Protein AF-A0A014P0R8-F1 (afdb_monomer)

Foldseek 3Di:
DWKAADDPVVVVVVVVVLVVCCVVPVCSVVVVDDPDDDDDDDDDDDDDDDDDDDDDPDDDDPFWDWDWDDDPPDFDIKIWIAGPVQQPDDDPPDDRRIDIFGWDKDKDQDDPVCPVPPGIDIDTGTPDDDRSIDALVVCQPAAGQAIEDEQFAPAWDQDPNDTHTHARAPVSVCSVVVNHPDPVRYHYPDDDDCRNPPVNDDPPVVVVVVVVVVVVVVVVVVVVVVVVVVVVVVVVPDDDPDPDPDDDDDDDDD

Radius of gyration: 33.29 Å; Cα contacts (8 Å, |Δi|>4): 246; chains: 1; bounding box: 130×64×62 Å

Structure (mmCIF, N/CA/C/O backbone):
data_AF-A0A014P0R8-F1
#
_entry.id   AF-A0A014P0R8-F1
#
loop_
_atom_site.group_PDB
_atom_site.id
_atom_site.type_symbol
_atom_site.label_atom_id
_atom_site.label_alt_id
_atom_site.label_comp_id
_atom_site.label_asym_id
_atom_site.label_entity_id
_atom_site.label_seq_id
_atom_site.pdbx_PDB_ins_code
_atom_site.Cartn_x
_atom_site.Cartn_y
_atom_site.Cartn_z
_atom_site.occupancy
_atom_site.B_iso_or_equiv
_atom_site.auth_seq_id
_atom_site.auth_comp_id
_atom_site.auth_asym_id
_atom_site.auth_atom_id
_atom_site.pdbx_PDB_model_num
ATOM 1 N N . MET A 1 1 ? 10.807 4.497 -3.189 1.00 42.72 1 MET A N 1
ATOM 2 C CA . MET A 1 1 ? 10.563 3.429 -2.202 1.00 42.72 1 MET A CA 1
ATOM 3 C C . MET A 1 1 ? 10.304 2.144 -2.961 1.00 42.72 1 MET A C 1
ATOM 5 O O . MET A 1 1 ? 9.522 2.188 -3.906 1.00 42.72 1 MET A O 1
ATOM 9 N N . ALA A 1 2 ? 11.038 1.078 -2.653 1.00 33.28 2 ALA A N 1
ATOM 10 C CA . ALA A 1 2 ? 11.048 -0.158 -3.427 1.00 33.28 2 ALA A CA 1
ATOM 11 C C . ALA A 1 2 ? 10.954 -1.361 -2.480 1.00 33.28 2 ALA A C 1
ATOM 13 O O . ALA A 1 2 ? 11.835 -1.552 -1.655 1.00 33.28 2 ALA A O 1
ATOM 14 N N . TYR A 1 3 ? 9.888 -2.139 -2.627 1.00 34.97 3 TYR A N 1
ATOM 15 C CA . TYR A 1 3 ? 9.659 -3.440 -1.998 1.00 34.97 3 TYR A CA 1
ATOM 16 C C . TYR A 1 3 ? 10.302 -4.554 -2.798 1.00 34.97 3 TYR A C 1
ATOM 18 O O . TYR A 1 3 ? 9.838 -4.790 -3.912 1.00 34.97 3 TYR A O 1
ATOM 26 N N . ILE A 1 4 ? 11.276 -5.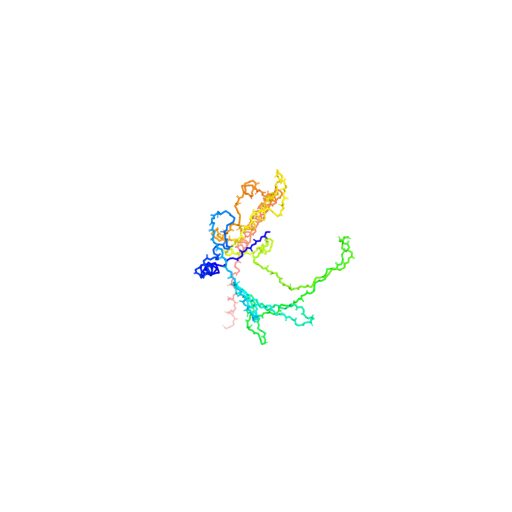257 -2.227 1.00 41.94 4 ILE A N 1
ATOM 27 C CA . ILE A 1 4 ? 11.827 -6.468 -2.841 1.00 41.94 4 ILE A CA 1
ATOM 28 C C . ILE A 1 4 ? 11.226 -7.696 -2.166 1.00 41.94 4 ILE A C 1
ATOM 30 O O . ILE A 1 4 ? 11.371 -7.867 -0.958 1.00 41.94 4 ILE A O 1
ATOM 34 N N . ASP A 1 5 ? 10.531 -8.506 -2.964 1.00 42.16 5 ASP A N 1
ATOM 35 C CA . ASP A 1 5 ? 10.106 -9.865 -2.628 1.00 42.16 5 ASP A CA 1
ATOM 36 C C . ASP A 1 5 ? 11.319 -10.798 -2.803 1.00 42.16 5 ASP A C 1
ATOM 38 O O . ASP A 1 5 ? 11.968 -10.771 -3.856 1.00 42.16 5 ASP A O 1
ATOM 42 N N . TRP A 1 6 ? 11.694 -11.530 -1.750 1.00 45.97 6 TRP A N 1
ATOM 43 C CA . TRP A 1 6 ? 12.984 -12.228 -1.639 1.00 45.97 6 TRP A CA 1
ATOM 44 C C . TRP A 1 6 ? 12.793 -13.711 -1.293 1.00 45.97 6 TRP A C 1
ATOM 46 O O . TRP A 1 6 ? 12.380 -14.061 -0.184 1.00 45.97 6 TRP A O 1
ATOM 56 N N . ASP A 1 7 ? 13.138 -14.596 -2.232 1.00 50.03 7 ASP A N 1
ATOM 57 C CA . ASP A 1 7 ? 13.040 -16.054 -2.082 1.00 50.03 7 ASP A CA 1
ATOM 58 C C . ASP A 1 7 ? 14.334 -16.653 -1.495 1.00 50.03 7 ASP A C 1
ATOM 60 O O . ASP A 1 7 ? 15.426 -16.491 -2.044 1.0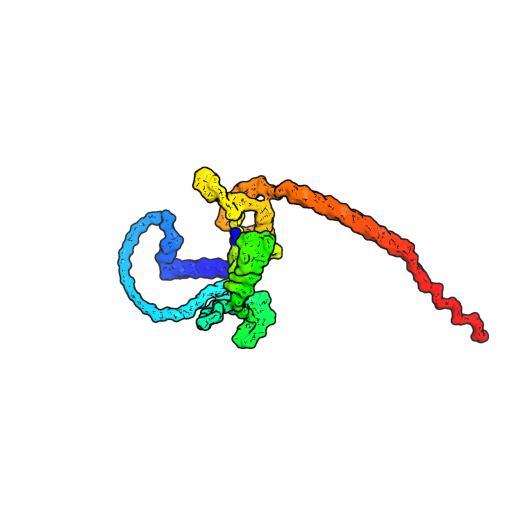0 50.03 7 ASP A O 1
ATOM 64 N N . THR A 1 8 ? 14.209 -17.387 -0.383 1.00 46.50 8 THR A N 1
ATOM 65 C CA . THR A 1 8 ? 15.310 -18.077 0.318 1.00 46.50 8 THR A CA 1
ATOM 66 C C . THR A 1 8 ? 15.982 -19.151 -0.543 1.00 46.50 8 THR A C 1
ATOM 68 O O . THR A 1 8 ? 17.163 -19.444 -0.350 1.00 46.50 8 THR A O 1
ATOM 71 N N . ALA A 1 9 ? 15.254 -19.763 -1.482 1.00 48.03 9 ALA A N 1
ATOM 72 C CA . ALA A 1 9 ? 15.820 -20.761 -2.386 1.00 48.03 9 ALA A CA 1
ATOM 73 C C . ALA A 1 9 ? 16.780 -20.122 -3.400 1.00 48.03 9 ALA A C 1
ATOM 75 O O . ALA A 1 9 ? 17.822 -20.703 -3.709 1.00 48.03 9 ALA A O 1
ATOM 76 N N . GLU A 1 10 ? 16.466 -18.912 -3.868 1.00 48.53 10 GLU A N 1
ATOM 77 C CA . GLU A 1 10 ? 17.333 -18.172 -4.784 1.00 48.53 10 GLU A CA 1
ATOM 78 C C . GLU A 1 10 ? 18.545 -17.588 -4.055 1.00 48.53 10 GLU A C 1
ATOM 80 O O . GLU A 1 10 ? 19.622 -17.567 -4.635 1.00 48.53 10 GLU A O 1
ATOM 85 N N . ASP A 1 11 ? 18.425 -17.219 -2.776 1.00 46.78 11 ASP A N 1
ATOM 86 C CA . ASP A 1 11 ? 19.562 -16.775 -1.955 1.00 46.78 11 ASP A CA 1
ATOM 87 C C . ASP A 1 11 ? 20.613 -17.882 -1.813 1.00 46.78 11 ASP A C 1
ATOM 89 O O . ASP A 1 11 ? 21.766 -17.710 -2.197 1.00 46.78 11 ASP A O 1
ATOM 93 N N . ARG A 1 12 ? 20.188 -19.094 -1.429 1.00 47.47 12 ARG A N 1
ATOM 94 C CA . ARG A 1 12 ? 21.084 -20.262 -1.378 1.00 47.47 12 ARG A CA 1
ATOM 95 C C . ARG A 1 12 ? 21.657 -20.612 -2.747 1.00 47.47 12 ARG A C 1
ATOM 97 O O . ARG A 1 12 ? 22.784 -21.090 -2.827 1.00 47.47 12 ARG A O 1
ATOM 104 N N . ARG A 1 13 ? 20.899 -20.403 -3.829 1.00 57.59 13 ARG A N 1
ATOM 105 C CA . ARG A 1 13 ? 21.359 -20.674 -5.198 1.00 57.59 13 ARG A CA 1
ATOM 106 C C . ARG A 1 13 ? 22.372 -19.639 -5.672 1.00 57.59 13 ARG A C 1
ATOM 108 O O . ARG A 1 13 ? 23.369 -20.025 -6.269 1.00 57.59 13 ARG A O 1
ATOM 115 N N . VAL A 1 14 ? 22.149 -18.359 -5.385 1.00 54.97 14 VAL A N 1
ATOM 116 C CA . VAL A 1 14 ? 23.065 -17.257 -5.695 1.00 54.97 14 VAL A CA 1
ATOM 117 C C . VAL A 1 14 ? 24.316 -17.365 -4.837 1.00 54.97 14 VAL A C 1
ATOM 119 O O . VAL A 1 14 ? 25.408 -17.246 -5.379 1.00 54.97 14 VAL A O 1
ATOM 122 N N . GLU A 1 15 ? 24.201 -17.665 -3.545 1.00 54.75 15 GLU A N 1
ATOM 123 C CA . GLU A 1 15 ? 25.347 -17.952 -2.681 1.00 54.75 15 GLU A CA 1
ATOM 124 C C . GLU A 1 15 ? 26.121 -19.178 -3.167 1.00 54.75 15 GLU A C 1
ATOM 126 O O . GLU A 1 15 ? 27.344 -19.116 -3.270 1.00 54.75 15 GLU A O 1
ATOM 131 N N . ALA A 1 16 ? 25.441 -20.266 -3.543 1.00 60.62 16 ALA A N 1
ATOM 132 C CA . ALA A 1 16 ? 26.090 -21.449 -4.105 1.00 60.62 16 ALA A CA 1
ATOM 133 C C . ALA A 1 16 ? 26.745 -21.164 -5.465 1.00 60.62 16 ALA A C 1
ATOM 135 O O . ALA A 1 16 ? 27.834 -21.663 -5.725 1.00 60.62 16 ALA A O 1
ATOM 136 N N . GLU A 1 17 ? 26.132 -20.347 -6.324 1.00 59.12 17 GLU A N 1
ATOM 137 C CA . GLU A 1 17 ? 26.684 -19.951 -7.623 1.00 59.12 17 GLU A CA 1
ATOM 138 C C . GLU A 1 17 ? 27.867 -18.986 -7.461 1.00 59.12 17 GLU A C 1
ATOM 140 O O . GLU A 1 17 ? 28.860 -19.104 -8.176 1.00 59.12 17 GLU A O 1
ATOM 145 N N . VAL A 1 18 ? 27.798 -18.058 -6.506 1.00 55.44 18 VAL A N 1
ATOM 146 C CA . VAL A 1 18 ? 28.898 -17.154 -6.147 1.00 55.44 18 VAL A CA 1
ATOM 147 C C . VAL A 1 18 ? 30.049 -17.947 -5.543 1.00 55.44 18 VAL A C 1
ATOM 149 O O . VAL A 1 18 ? 31.179 -17.780 -5.991 1.00 55.44 18 VAL A O 1
ATOM 152 N N . LYS A 1 19 ? 29.772 -18.859 -4.608 1.00 62.16 19 LYS A N 1
ATOM 153 C CA . LYS A 1 19 ? 30.761 -19.766 -4.020 1.00 62.16 19 LYS A CA 1
ATOM 154 C C . LYS A 1 19 ? 31.409 -20.642 -5.090 1.00 62.16 19 LYS A C 1
ATOM 156 O O . LYS A 1 19 ? 32.623 -20.643 -5.218 1.00 62.16 19 LYS A O 1
ATOM 161 N N . TRP A 1 20 ? 30.610 -21.271 -5.948 1.00 69.56 20 TRP A N 1
ATOM 162 C CA . TRP A 1 20 ? 31.106 -22.080 -7.061 1.00 69.56 20 TRP A CA 1
ATOM 163 C C . TRP A 1 20 ? 31.947 -21.268 -8.058 1.00 69.56 20 TRP A C 1
ATOM 165 O O . TRP A 1 20 ? 32.935 -21.770 -8.587 1.00 69.56 20 TRP A O 1
ATOM 175 N N . ARG A 1 21 ? 31.594 -20.001 -8.316 1.00 57.78 21 ARG A N 1
ATOM 176 C CA . ARG A 1 21 ? 32.397 -19.108 -9.168 1.00 57.78 21 ARG A CA 1
ATOM 177 C C . ARG A 1 21 ? 33.703 -18.679 -8.504 1.00 57.78 21 ARG A C 1
ATOM 179 O O . ARG A 1 21 ? 34.700 -18.598 -9.210 1.00 57.78 21 ARG A O 1
ATOM 186 N N . ILE A 1 22 ? 33.708 -18.445 -7.193 1.00 59.22 22 ILE A N 1
ATOM 187 C CA . ILE A 1 22 ? 34.923 -18.160 -6.415 1.00 59.22 22 ILE A CA 1
ATOM 188 C C . ILE A 1 22 ? 35.845 -19.386 -6.396 1.00 59.22 22 ILE A C 1
ATOM 190 O O . ILE A 1 22 ? 37.041 -19.250 -6.636 1.00 59.22 22 ILE A O 1
ATOM 194 N N . ASP A 1 23 ? 35.285 -20.581 -6.200 1.00 63.47 23 ASP A N 1
ATOM 195 C CA . ASP A 1 23 ? 36.037 -21.840 -6.164 1.00 63.47 23 ASP A CA 1
ATOM 196 C C . ASP A 1 23 ? 36.638 -22.199 -7.539 1.00 63.47 23 ASP A C 1
ATOM 198 O O . ASP A 1 23 ? 37.663 -22.876 -7.620 1.00 63.47 23 ASP A O 1
ATOM 202 N N . ARG A 1 24 ? 36.019 -21.737 -8.638 1.00 65.69 24 ARG A N 1
ATOM 203 C CA . ARG A 1 24 ? 36.442 -22.028 -10.021 1.00 65.69 24 ARG A CA 1
ATOM 204 C C . ARG A 1 24 ? 37.314 -20.936 -10.656 1.00 65.69 24 ARG A C 1
ATOM 206 O O . ARG A 1 24 ? 38.141 -21.248 -11.510 1.00 65.69 24 ARG A O 1
ATOM 213 N N . ASP A 1 25 ? 37.134 -19.677 -10.262 1.00 64.31 25 ASP A N 1
ATOM 214 C CA . ASP A 1 25 ? 37.988 -18.536 -10.613 1.00 64.31 25 ASP A CA 1
ATOM 215 C C . ASP A 1 25 ? 38.318 -17.763 -9.322 1.00 64.31 25 ASP A C 1
ATOM 217 O O . ASP A 1 25 ? 37.565 -16.871 -8.925 1.00 64.31 25 ASP A O 1
ATOM 221 N N . PRO A 1 26 ? 39.464 -18.044 -8.674 1.00 58.88 26 PRO A N 1
ATOM 222 C CA . PRO A 1 26 ? 39.880 -17.355 -7.451 1.00 58.88 26 PRO A CA 1
ATOM 223 C C . PRO A 1 26 ? 39.992 -15.830 -7.618 1.00 58.88 26 PRO A C 1
ATOM 225 O O . PRO A 1 26 ? 39.959 -15.090 -6.635 1.00 58.88 26 PRO A O 1
ATOM 228 N N . LYS A 1 27 ? 40.097 -15.328 -8.862 1.00 54.72 27 LYS A N 1
ATOM 229 C CA . LYS A 1 27 ? 40.122 -13.889 -9.172 1.00 54.72 27 LYS A CA 1
ATOM 230 C C . LYS A 1 27 ? 38.727 -13.251 -9.156 1.00 54.72 27 LYS A C 1
ATOM 232 O O . LYS A 1 27 ? 38.634 -12.024 -9.142 1.00 54.72 27 LYS A O 1
ATOM 237 N N . GLU A 1 28 ? 37.648 -14.036 -9.128 1.00 52.47 28 GLU A N 1
ATOM 238 C CA . GLU A 1 28 ? 36.266 -13.547 -9.018 1.00 52.47 28 GLU A CA 1
ATOM 239 C C . GLU A 1 28 ? 36.008 -12.876 -7.658 1.00 52.47 28 GLU A C 1
ATOM 241 O O . GLU A 1 28 ? 35.313 -11.861 -7.596 1.00 52.47 28 GLU A O 1
ATOM 246 N N . ALA A 1 29 ? 36.649 -13.359 -6.587 1.00 46.03 29 ALA A N 1
ATOM 247 C CA . ALA A 1 29 ? 36.642 -12.696 -5.281 1.00 46.03 29 ALA A CA 1
ATOM 248 C C . ALA A 1 29 ? 37.312 -11.308 -5.346 1.00 46.03 29 ALA A C 1
ATOM 250 O O . ALA A 1 29 ? 36.765 -10.327 -4.842 1.00 46.03 29 ALA A O 1
ATOM 251 N N . SER A 1 30 ? 38.439 -11.186 -6.061 1.00 44.69 30 SER A N 1
ATOM 252 C CA . SER A 1 30 ? 39.138 -9.906 -6.259 1.00 44.69 30 SER A CA 1
ATOM 253 C C . SER A 1 30 ? 38.370 -8.917 -7.142 1.00 44.69 30 SER A C 1
ATOM 255 O O . SER A 1 30 ? 38.454 -7.712 -6.913 1.00 44.69 30 SER A O 1
ATOM 257 N N . ARG A 1 31 ? 37.581 -9.384 -8.123 1.00 55.78 31 ARG A N 1
ATOM 258 C CA . ARG A 1 31 ? 36.684 -8.507 -8.908 1.00 55.78 31 ARG A CA 1
ATOM 259 C C . ARG A 1 31 ? 35.552 -7.925 -8.058 1.00 55.78 31 ARG A C 1
ATOM 261 O O . ARG A 1 31 ? 35.026 -6.868 -8.402 1.00 55.78 31 ARG A O 1
ATOM 268 N N . ARG A 1 32 ? 35.170 -8.610 -6.974 1.00 46.97 32 ARG A N 1
ATOM 269 C CA . ARG A 1 32 ? 34.012 -8.265 -6.137 1.00 46.97 32 ARG A CA 1
ATOM 270 C C . ARG A 1 32 ? 34.324 -7.419 -4.907 1.00 46.97 32 ARG A C 1
ATOM 272 O O . ARG A 1 32 ? 33.385 -6.885 -4.325 1.00 46.97 32 ARG A O 1
ATOM 279 N N . GLY A 1 33 ? 35.585 -7.182 -4.551 1.00 32.31 33 GLY A N 1
ATOM 280 C CA . GLY A 1 33 ? 35.863 -6.182 -3.525 1.00 32.31 33 GLY A CA 1
ATOM 281 C C . GLY A 1 33 ? 37.334 -5.928 -3.265 1.00 32.31 33 GLY A C 1
ATOM 282 O O . GLY A 1 33 ? 38.017 -6.772 -2.699 1.00 32.31 33 GLY A O 1
ATOM 283 N N . THR A 1 34 ? 37.803 -4.718 -3.580 1.00 32.41 34 THR A N 1
ATOM 284 C CA . THR A 1 34 ? 38.004 -3.682 -2.548 1.00 32.41 34 THR A CA 1
ATOM 285 C C . THR A 1 34 ? 38.534 -2.365 -3.147 1.00 32.41 34 THR A C 1
ATOM 287 O O . THR A 1 34 ? 39.664 -2.267 -3.616 1.00 32.41 34 THR A O 1
ATOM 290 N N . ARG A 1 35 ? 37.742 -1.285 -3.034 1.00 31.94 35 ARG A N 1
ATOM 291 C CA . ARG A 1 35 ? 38.302 -0.047 -2.471 1.00 31.94 35 ARG A CA 1
ATOM 292 C C . ARG A 1 35 ? 38.594 -0.406 -1.006 1.00 31.94 35 ARG A C 1
ATOM 294 O O . ARG A 1 35 ? 37.656 -0.774 -0.310 1.00 31.94 35 ARG A O 1
ATOM 301 N N . GLN A 1 36 ? 39.867 -0.306 -0.609 1.00 27.94 36 GLN A N 1
ATOM 302 C CA . GLN A 1 36 ? 40.488 -0.693 0.679 1.00 27.94 36 GLN A CA 1
ATOM 303 C C . GLN A 1 36 ? 40.733 -2.205 0.843 1.00 27.94 36 GLN A C 1
ATOM 305 O O . GLN A 1 36 ? 39.878 -2.916 1.339 1.00 27.94 36 GLN A O 1
ATOM 310 N N . LEU A 1 37 ? 41.855 -2.774 0.402 1.00 24.05 37 LEU A N 1
ATOM 311 C CA . LEU A 1 37 ? 43.194 -2.583 0.968 1.00 24.05 37 LEU A CA 1
ATOM 312 C C . LEU A 1 37 ? 44.253 -3.121 -0.013 1.00 24.05 37 LEU A C 1
ATOM 314 O O . LEU A 1 37 ? 43.996 -4.007 -0.820 1.00 24.05 37 LEU A O 1
ATOM 318 N N . HIS A 1 38 ? 45.443 -2.532 0.057 1.00 24.67 38 HIS A N 1
ATOM 319 C CA . HIS A 1 38 ? 46.621 -2.810 -0.765 1.00 24.67 38 HIS A CA 1
ATOM 320 C C . HIS A 1 38 ? 47.041 -4.296 -0.759 1.00 24.67 38 HIS A C 1
ATOM 322 O O . HIS A 1 38 ? 46.928 -4.948 0.277 1.00 24.67 38 HIS A O 1
ATOM 328 N N . THR A 1 39 ? 47.644 -4.789 -1.858 1.00 22.83 39 THR A N 1
ATOM 329 C CA . THR A 1 39 ? 49.076 -5.208 -1.968 1.00 22.83 39 THR A CA 1
ATOM 330 C C . THR A 1 39 ? 49.318 -6.128 -3.199 1.00 22.83 39 THR A C 1
ATOM 332 O O . THR A 1 39 ? 48.916 -7.279 -3.212 1.00 22.83 39 THR A O 1
ATOM 335 N N . VAL A 1 40 ? 49.992 -5.569 -4.222 1.00 23.70 40 VAL A N 1
ATOM 336 C CA . VAL A 1 40 ? 51.119 -6.105 -5.043 1.00 23.70 40 VAL A CA 1
ATOM 337 C C . VAL A 1 40 ? 50.975 -7.371 -5.939 1.00 23.70 40 VAL A C 1
ATOM 339 O O . VAL A 1 40 ? 50.848 -8.484 -5.454 1.00 23.70 40 VAL A O 1
ATOM 342 N N . SER A 1 41 ? 51.272 -7.150 -7.244 1.00 24.56 41 SER A N 1
ATOM 343 C CA . SER A 1 41 ? 51.961 -8.043 -8.228 1.00 24.56 41 SER A CA 1
ATOM 344 C C . SER A 1 41 ? 51.177 -9.251 -8.793 1.00 24.56 41 SER A C 1
ATOM 346 O O . SER A 1 41 ? 50.468 -9.920 -8.067 1.00 24.56 41 SER A O 1
ATOM 348 N N . ALA A 1 42 ? 51.219 -9.664 -10.069 1.00 25.09 42 ALA A N 1
ATOM 349 C CA . ALA A 1 42 ? 51.933 -9.264 -11.281 1.00 25.09 42 ALA A CA 1
ATOM 350 C C . ALA A 1 42 ? 51.233 -9.864 -12.533 1.00 25.09 42 ALA A C 1
ATOM 352 O O . ALA A 1 42 ? 50.705 -10.968 -12.498 1.00 25.09 42 ALA A O 1
ATOM 353 N N . CYS A 1 43 ? 51.312 -9.114 -13.638 1.00 22.86 43 CYS A N 1
ATOM 354 C CA . CYS A 1 43 ? 51.717 -9.499 -15.005 1.00 22.86 43 CYS A CA 1
ATOM 355 C C . CYS A 1 43 ? 51.047 -10.638 -15.834 1.00 22.86 43 CYS A C 1
ATOM 357 O O . CYS A 1 43 ? 51.037 -11.801 -15.452 1.00 22.86 43 CYS A O 1
ATOM 359 N N . LYS A 1 44 ? 50.757 -10.250 -17.100 1.00 24.53 44 LYS A N 1
ATOM 360 C CA . LYS A 1 44 ? 50.671 -10.997 -18.391 1.00 24.53 44 LYS A CA 1
ATOM 361 C C . LYS A 1 44 ? 49.500 -11.977 -18.618 1.00 24.53 44 LYS A C 1
ATOM 363 O O . LYS A 1 44 ? 49.071 -12.644 -17.698 1.00 24.53 44 LYS A O 1
ATOM 368 N N . ARG A 1 45 ? 49.010 -12.252 -19.840 1.00 25.56 45 ARG A N 1
ATOM 369 C CA . ARG A 1 45 ? 48.873 -11.633 -21.193 1.00 25.56 45 ARG A CA 1
ATOM 370 C C . ARG A 1 45 ? 48.216 -12.746 -22.062 1.00 25.56 45 ARG A C 1
ATOM 372 O O . ARG A 1 45 ? 48.460 -13.908 -21.766 1.00 25.56 45 ARG A O 1
ATOM 379 N N . LEU A 1 46 ? 47.546 -12.375 -23.169 1.00 25.89 46 LEU A N 1
ATOM 380 C CA . LEU A 1 46 ? 47.049 -13.218 -24.297 1.00 25.89 46 LEU A CA 1
ATOM 381 C C . LEU A 1 46 ? 45.713 -13.953 -24.029 1.00 25.89 46 LEU A C 1
ATOM 383 O O . LEU A 1 46 ? 45.527 -14.479 -22.946 1.00 25.89 46 LEU A O 1
ATOM 387 N N . GLY A 1 47 ? 44.725 -14.050 -24.926 1.00 23.59 47 GLY A N 1
ATOM 388 C CA . GLY A 1 47 ? 44.541 -13.609 -26.314 1.00 23.59 47 GLY A CA 1
ATOM 389 C C . GLY A 1 47 ? 43.496 -14.515 -27.004 1.00 23.59 47 GLY A C 1
ATOM 390 O O . GLY A 1 47 ? 43.634 -15.720 -26.875 1.00 23.59 47 GLY A O 1
ATOM 391 N N . GLN A 1 48 ? 42.533 -13.922 -27.743 1.00 25.84 48 GLN A N 1
ATOM 392 C CA . GLN A 1 48 ? 41.702 -14.513 -28.836 1.00 25.84 48 GLN A CA 1
ATOM 393 C C . GLN A 1 48 ? 40.770 -15.705 -28.469 1.00 25.84 48 GLN A C 1
ATOM 395 O O . GLN A 1 48 ? 41.015 -16.402 -27.502 1.00 25.84 48 GLN A O 1
ATOM 400 N N . SER A 1 49 ? 39.681 -16.078 -29.151 1.00 26.14 49 SER A N 1
ATOM 401 C CA . SER A 1 49 ? 38.774 -15.555 -30.188 1.00 26.14 49 SER A CA 1
ATOM 402 C C . SER A 1 49 ? 37.590 -16.555 -30.264 1.00 26.14 49 SER A C 1
ATOM 404 O O . SER A 1 49 ? 37.747 -17.710 -29.888 1.00 26.14 49 SER A O 1
ATOM 406 N N . GLU A 1 50 ? 36.461 -16.098 -30.812 1.00 26.00 50 GLU A N 1
ATOM 407 C CA . GLU A 1 50 ? 35.416 -16.840 -31.549 1.00 26.00 50 GLU A CA 1
ATOM 408 C C . GLU A 1 50 ? 33.973 -16.854 -31.018 1.00 26.00 50 GLU A C 1
ATOM 410 O O . GLU A 1 50 ? 33.645 -17.101 -29.861 1.00 26.00 50 GLU A O 1
ATOM 415 N N . ASN A 1 51 ? 33.110 -16.508 -31.977 1.00 27.39 51 ASN A N 1
ATOM 416 C CA . ASN A 1 51 ? 31.689 -16.224 -31.915 1.00 27.39 51 ASN A CA 1
ATOM 417 C C . ASN A 1 51 ? 30.856 -17.503 -32.025 1.00 27.39 51 ASN A C 1
ATOM 419 O O . ASN A 1 51 ? 30.883 -18.161 -33.058 1.00 27.39 51 ASN A O 1
ATOM 423 N N . VAL A 1 52 ? 29.944 -17.699 -31.074 1.00 27.83 52 VAL A N 1
ATOM 424 C CA . VAL A 1 52 ? 28.620 -18.290 -31.315 1.00 27.83 52 VAL A CA 1
ATOM 425 C C . VAL A 1 52 ? 27.640 -17.489 -30.456 1.00 27.83 52 VAL A C 1
ATOM 427 O O . VAL A 1 52 ? 27.871 -17.322 -29.261 1.00 27.83 52 VAL A O 1
ATOM 430 N N . ARG A 1 53 ? 26.574 -16.921 -31.039 1.00 27.92 53 ARG A N 1
ATOM 431 C CA . ARG A 1 53 ? 25.531 -16.211 -30.271 1.00 27.92 53 ARG A CA 1
ATOM 432 C C . ARG A 1 53 ? 24.448 -17.208 -29.840 1.00 27.92 53 ARG A C 1
ATOM 434 O O . ARG A 1 53 ? 23.625 -17.557 -30.685 1.00 27.92 53 ARG A O 1
ATOM 441 N N . PRO A 1 54 ? 24.370 -17.630 -28.567 1.00 27.11 54 PRO A N 1
ATOM 442 C CA . PRO A 1 54 ? 23.196 -18.338 -28.084 1.00 27.11 54 PRO A CA 1
ATOM 443 C C . PRO A 1 54 ? 22.052 -17.350 -27.827 1.00 27.11 54 PRO A C 1
ATOM 445 O O . PRO A 1 54 ? 22.262 -16.205 -27.408 1.00 27.11 54 PRO A O 1
ATOM 448 N N . ALA A 1 55 ? 20.822 -17.810 -28.061 1.00 29.48 55 ALA A N 1
ATOM 449 C CA . ALA A 1 55 ? 19.625 -17.163 -27.547 1.00 29.48 55 ALA A CA 1
ATOM 450 C C . ALA A 1 55 ? 19.797 -16.939 -26.036 1.00 29.48 55 ALA A C 1
ATOM 452 O O . ALA A 1 55 ? 20.103 -17.868 -25.290 1.00 29.48 55 ALA A O 1
ATOM 453 N N . LYS A 1 56 ? 19.657 -15.689 -25.582 1.00 31.56 56 LYS A N 1
ATOM 454 C CA . LYS A 1 56 ? 19.791 -15.354 -24.162 1.00 31.56 56 LYS A CA 1
ATOM 455 C C . LYS A 1 56 ? 18.556 -15.846 -23.409 1.00 31.56 56 LYS A C 1
ATOM 457 O O . LYS A 1 56 ? 17.566 -15.128 -23.303 1.00 31.56 56 LYS A O 1
ATOM 462 N N . THR A 1 57 ? 18.633 -17.053 -22.866 1.00 30.25 57 THR A N 1
ATOM 463 C CA . THR A 1 57 ? 17.752 -17.506 -21.788 1.00 30.25 57 THR A CA 1
ATOM 464 C C . THR A 1 57 ? 18.113 -16.700 -20.541 1.00 30.25 57 THR A C 1
ATOM 466 O O . THR A 1 57 ? 19.189 -16.881 -19.975 1.00 30.25 57 THR A O 1
ATOM 469 N N . VAL A 1 58 ? 17.267 -15.747 -20.146 1.00 34.41 58 VAL A N 1
ATOM 470 C CA . VAL A 1 58 ? 17.513 -14.892 -18.974 1.00 34.41 58 VAL A CA 1
ATOM 471 C C . VAL A 1 58 ? 16.616 -15.331 -17.818 1.00 34.41 58 VAL A C 1
ATOM 473 O O . VAL A 1 58 ? 15.401 -15.239 -17.913 1.00 34.41 58 VAL A O 1
ATOM 476 N N . SER A 1 59 ? 17.283 -15.793 -16.754 1.00 32.69 59 SER A N 1
ATOM 477 C CA . SER A 1 59 ? 16.855 -16.037 -15.365 1.00 32.69 59 SER A CA 1
ATOM 478 C C . SER A 1 59 ? 15.455 -16.623 -15.125 1.00 32.69 59 SER A C 1
ATOM 480 O O . SER A 1 59 ? 14.459 -15.907 -15.203 1.00 32.69 59 SER A O 1
ATOM 482 N N . ARG A 1 60 ? 15.409 -17.881 -14.661 1.00 32.41 60 ARG A N 1
ATOM 483 C CA . ARG A 1 60 ? 14.303 -18.383 -13.827 1.00 32.41 60 ARG A CA 1
ATOM 484 C C . ARG A 1 60 ? 14.231 -17.533 -12.551 1.00 32.41 60 ARG A C 1
ATOM 486 O O . ARG A 1 60 ? 15.272 -17.280 -11.952 1.00 32.41 60 ARG A O 1
ATOM 493 N N . ARG A 1 61 ? 13.040 -17.056 -12.184 1.00 32.62 61 ARG A N 1
ATOM 494 C CA . ARG A 1 61 ? 12.761 -16.278 -10.963 1.00 32.62 61 ARG A CA 1
ATOM 495 C C . ARG A 1 61 ? 11.465 -16.792 -10.319 1.00 32.62 61 ARG A C 1
ATOM 497 O O . ARG A 1 61 ? 10.656 -17.384 -11.035 1.00 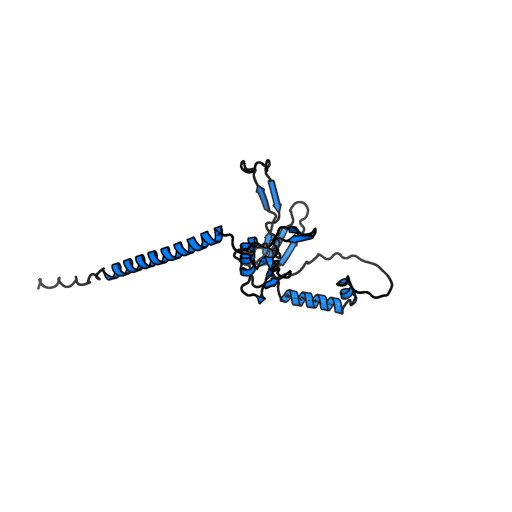32.62 61 ARG A O 1
ATOM 504 N N . PRO A 1 62 ? 11.239 -16.578 -9.015 1.00 34.03 62 PRO A N 1
ATOM 505 C CA . PRO A 1 62 ? 10.096 -17.155 -8.316 1.00 34.03 62 PRO A CA 1
ATOM 506 C C . PRO A 1 62 ? 8.779 -16.545 -8.817 1.00 34.03 62 PRO A C 1
ATOM 508 O O . PRO A 1 62 ? 8.670 -15.332 -8.993 1.00 34.03 62 PRO A O 1
ATOM 511 N N . GLY A 1 63 ? 7.783 -17.396 -9.071 1.00 45.94 63 GLY A N 1
ATOM 512 C CA . GLY A 1 63 ? 6.387 -17.008 -9.309 1.00 45.94 63 GLY A CA 1
ATOM 513 C C . GLY A 1 63 ? 5.985 -16.636 -10.743 1.00 45.94 63 GLY A C 1
ATOM 514 O O . GLY A 1 63 ? 4.785 -16.625 -11.026 1.00 45.94 63 GLY A O 1
ATOM 515 N N . ALA A 1 64 ? 6.926 -16.374 -11.663 1.00 43.91 64 ALA A N 1
ATOM 516 C CA . ALA A 1 64 ? 6.596 -16.228 -13.083 1.00 43.91 64 ALA A CA 1
ATOM 517 C C . ALA A 1 64 ? 7.771 -16.459 -14.051 1.00 43.91 64 ALA A C 1
ATOM 519 O O . ALA A 1 64 ? 8.837 -15.857 -13.914 1.00 43.91 64 ALA A O 1
ATOM 520 N N . ASP A 1 65 ? 7.529 -17.263 -15.092 1.00 49.41 65 ASP A N 1
ATOM 521 C CA . ASP A 1 65 ? 8.448 -17.438 -16.222 1.00 49.41 65 ASP A CA 1
ATOM 522 C C . ASP A 1 65 ? 8.140 -16.391 -17.305 1.00 49.41 65 ASP A C 1
ATOM 524 O O . ASP A 1 65 ? 7.000 -16.276 -17.770 1.00 49.41 65 ASP A O 1
ATOM 528 N N . PHE A 1 66 ? 9.163 -15.642 -17.731 1.00 49.88 66 PHE A N 1
ATOM 529 C CA . PHE A 1 66 ? 9.052 -14.622 -18.776 1.00 49.88 66 PHE A CA 1
ATOM 530 C C . PHE A 1 66 ? 9.904 -14.995 -19.985 1.00 49.88 66 PHE A C 1
ATOM 532 O O . PHE A 1 66 ? 11.121 -15.142 -19.877 1.00 49.88 66 PHE A O 1
ATOM 539 N N . ILE A 1 67 ? 9.284 -15.061 -21.163 1.00 54.44 67 ILE A N 1
ATOM 540 C CA . ILE A 1 67 ? 10.010 -15.186 -22.431 1.00 54.44 67 ILE A CA 1
ATOM 541 C C . ILE A 1 67 ? 9.771 -13.918 -23.251 1.00 54.44 67 ILE A C 1
ATOM 543 O O . ILE A 1 67 ? 8.634 -13.574 -23.585 1.00 54.44 67 ILE A O 1
ATOM 547 N N . LEU A 1 68 ? 10.859 -13.214 -23.573 1.00 51.22 68 LEU A N 1
ATOM 548 C CA . LEU A 1 68 ? 10.847 -12.087 -24.502 1.00 51.22 68 LEU A CA 1
ATOM 549 C C . LEU A 1 68 ? 10.894 -12.629 -25.931 1.00 51.22 68 LEU A C 1
ATOM 551 O O . LEU A 1 68 ? 11.922 -13.148 -26.362 1.00 51.22 68 LEU A O 1
ATOM 555 N N . ALA A 1 69 ? 9.802 -12.480 -26.679 1.00 50.47 69 ALA A N 1
ATOM 556 C CA . ALA A 1 69 ? 9.785 -12.798 -28.101 1.00 50.47 69 ALA A CA 1
ATOM 557 C C . ALA A 1 69 ? 10.130 -11.534 -28.917 1.00 50.47 69 ALA A C 1
ATOM 559 O O . ALA A 1 69 ? 9.335 -10.584 -28.935 1.00 50.47 69 ALA A O 1
ATOM 560 N N . PRO A 1 70 ? 11.293 -11.466 -29.597 1.00 44.91 70 PRO A N 1
ATOM 561 C CA . PRO A 1 70 ? 11.580 -10.371 -30.515 1.00 44.91 70 PRO A CA 1
ATOM 562 C C . PRO A 1 70 ? 10.672 -10.481 -31.749 1.00 44.91 70 PRO A C 1
ATOM 564 O O . PRO A 1 70 ? 10.775 -11.418 -32.537 1.00 44.91 70 PRO A O 1
ATOM 567 N N . GLY A 1 71 ? 9.762 -9.520 -31.922 1.00 43.06 71 GLY A N 1
ATOM 568 C CA . GLY A 1 71 ? 8.905 -9.436 -33.105 1.00 43.06 71 GLY A CA 1
ATOM 569 C C . GLY A 1 71 ? 9.668 -8.911 -34.325 1.00 43.06 71 GLY A C 1
ATOM 570 O O . GLY A 1 71 ? 10.400 -7.923 -34.228 1.00 43.06 71 GLY A O 1
ATOM 571 N N . ARG A 1 72 ? 9.482 -9.534 -35.497 1.00 44.06 72 ARG A N 1
ATOM 572 C CA . ARG A 1 72 ? 9.935 -8.961 -36.775 1.00 44.06 72 ARG A CA 1
ATOM 573 C C . ARG A 1 72 ? 9.049 -7.763 -37.149 1.00 44.06 72 ARG A C 1
ATOM 575 O O . ARG A 1 72 ? 7.829 -7.865 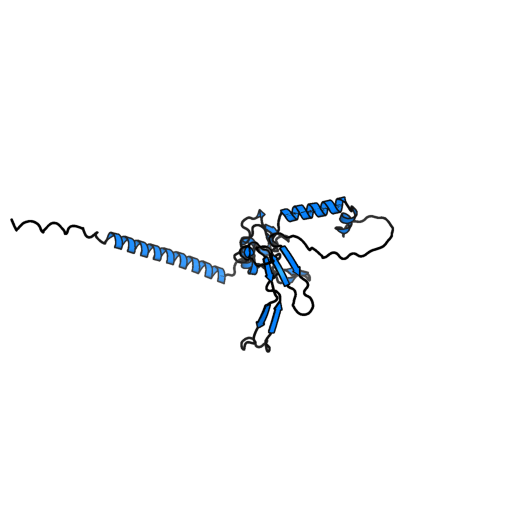-37.147 1.00 44.06 72 ARG A O 1
ATOM 582 N N . ARG A 1 73 ? 9.712 -6.635 -37.438 1.00 46.00 73 ARG A N 1
ATOM 583 C CA . ARG A 1 73 ? 9.259 -5.401 -38.118 1.00 46.00 73 ARG A CA 1
ATOM 584 C C . ARG A 1 73 ? 7.727 -5.192 -38.189 1.00 46.00 73 ARG A C 1
ATOM 586 O O . ARG A 1 73 ? 7.098 -5.568 -39.168 1.00 46.00 73 ARG A O 1
ATOM 593 N N . SER A 1 74 ? 7.174 -4.547 -37.151 1.00 45.59 74 SER A N 1
ATOM 594 C CA . SER A 1 74 ? 5.936 -3.715 -37.090 1.00 45.59 74 SER A CA 1
ATOM 595 C C . SER A 1 74 ? 5.034 -4.018 -35.883 1.00 45.59 74 SER A C 1
ATOM 597 O O . SER A 1 74 ? 4.372 -3.115 -35.368 1.00 45.59 74 SER A O 1
ATOM 599 N N . SER A 1 75 ? 5.056 -5.240 -35.344 1.00 51.88 75 SER A N 1
ATOM 600 C CA . SER A 1 75 ? 4.356 -5.570 -34.098 1.00 51.88 75 SER A CA 1
ATOM 601 C C . SER A 1 75 ? 5.308 -5.410 -32.913 1.00 51.88 75 SER A C 1
ATOM 603 O O . SER A 1 75 ? 6.358 -6.050 -32.886 1.00 51.88 75 SER A O 1
ATOM 605 N N . GLY A 1 76 ? 4.961 -4.547 -31.953 1.00 56.69 76 GLY A N 1
ATOM 606 C CA . GLY A 1 76 ? 5.768 -4.296 -30.752 1.00 56.69 76 GLY A CA 1
ATOM 607 C C . GLY A 1 76 ? 6.117 -5.569 -29.971 1.00 56.69 76 GLY A C 1
ATOM 608 O O . GLY A 1 76 ? 5.526 -6.624 -30.190 1.00 56.69 76 GLY A O 1
ATOM 609 N N . SER A 1 77 ? 7.084 -5.460 -29.060 1.00 62.66 77 SER A N 1
ATOM 610 C CA . SER A 1 77 ? 7.513 -6.552 -28.180 1.00 62.66 77 SER A CA 1
ATOM 611 C C . SER A 1 77 ? 6.319 -7.219 -27.491 1.00 62.66 77 SER A C 1
ATOM 613 O O . SER A 1 77 ? 5.436 -6.539 -26.966 1.00 62.66 77 SER A O 1
ATOM 615 N N . ARG A 1 78 ? 6.287 -8.554 -27.519 1.00 68.19 78 ARG A N 1
ATOM 616 C CA . ARG A 1 78 ? 5.272 -9.381 -26.858 1.00 68.19 78 ARG A CA 1
ATOM 617 C C . ARG A 1 78 ? 5.947 -10.202 -25.767 1.00 68.19 78 ARG A C 1
ATOM 619 O O . ARG A 1 78 ? 7.057 -10.696 -25.973 1.00 68.19 78 ARG A O 1
ATOM 626 N N . ILE A 1 79 ? 5.286 -10.323 -24.623 1.00 77.12 79 ILE A N 1
ATOM 627 C CA . ILE A 1 79 ? 5.785 -11.113 -23.494 1.00 77.12 79 ILE A CA 1
ATOM 628 C C . ILE A 1 79 ? 4.837 -12.277 -23.278 1.00 77.12 79 ILE A C 1
ATOM 630 O O . ILE A 1 79 ? 3.633 -12.066 -23.160 1.00 77.12 79 ILE A O 1
ATOM 634 N N . ILE A 1 80 ? 5.383 -13.487 -23.214 1.00 80.31 80 ILE A N 1
ATOM 635 C CA . ILE A 1 80 ? 4.642 -14.638 -22.704 1.00 80.31 80 ILE A CA 1
ATOM 636 C C . ILE A 1 80 ? 4.855 -14.651 -21.195 1.00 80.31 80 ILE A C 1
ATOM 638 O O . ILE A 1 80 ? 6.000 -14.691 -20.739 1.00 80.31 80 ILE A O 1
ATOM 642 N N . LEU A 1 81 ? 3.758 -14.553 -20.450 1.00 78.69 81 LEU A N 1
ATOM 643 C CA . LEU A 1 81 ? 3.740 -14.565 -18.994 1.00 78.69 81 LEU A CA 1
ATOM 644 C C . LEU A 1 81 ? 3.076 -15.850 -18.520 1.00 78.69 81 LEU A C 1
ATOM 646 O O . LEU A 1 81 ? 1.957 -16.158 -18.929 1.00 78.69 81 LEU A O 1
ATOM 650 N N . LYS A 1 82 ? 3.761 -16.577 -17.642 1.00 79.06 82 LYS A N 1
ATOM 651 C CA . LYS A 1 82 ? 3.197 -17.698 -16.893 1.00 79.06 82 LYS A CA 1
ATOM 652 C C . LYS A 1 82 ? 3.216 -17.338 -15.417 1.00 79.06 82 LYS A C 1
ATOM 654 O O . LYS A 1 82 ? 4.290 -17.056 -14.911 1.00 79.06 82 LYS A O 1
ATOM 659 N N . ALA A 1 83 ? 2.073 -17.342 -14.746 1.00 74.31 83 ALA A N 1
ATOM 660 C CA . ALA A 1 83 ? 1.956 -17.084 -13.314 1.00 74.31 83 ALA A CA 1
ATOM 661 C C . ALA A 1 83 ? 0.879 -17.984 -12.693 1.00 74.31 83 ALA A C 1
ATOM 663 O O . ALA A 1 83 ? 0.045 -18.561 -13.394 1.00 74.31 83 ALA A O 1
ATOM 664 N N . ASP A 1 84 ? 0.853 -18.075 -11.364 1.00 74.56 84 ASP A N 1
ATOM 665 C CA . ASP A 1 84 ? -0.190 -18.830 -10.660 1.00 74.56 84 ASP A CA 1
ATOM 666 C C . ASP A 1 84 ? -1.592 -18.273 -10.929 1.00 74.56 84 ASP A C 1
ATOM 668 O O . ASP A 1 84 ? -2.535 -19.034 -11.143 1.00 74.56 84 ASP A O 1
ATOM 672 N N . SER A 1 85 ? -1.711 -16.947 -11.023 1.00 73.44 85 SER A N 1
ATOM 673 C CA . SER A 1 85 ? -2.964 -16.262 -11.355 1.00 73.44 85 SER A CA 1
ATOM 674 C C . SER A 1 85 ? -3.451 -16.530 -12.777 1.00 73.44 85 SER A C 1
ATOM 676 O O . SER A 1 85 ? -4.623 -16.304 -13.072 1.00 73.44 85 SER A O 1
ATOM 678 N N . THR A 1 86 ? -2.579 -17.013 -13.667 1.00 80.88 86 THR A N 1
ATOM 679 C CA . THR A 1 86 ? -2.939 -17.304 -15.053 1.00 80.88 86 THR A CA 1
ATOM 680 C C . THR A 1 86 ? -3.222 -18.778 -15.307 1.00 80.88 86 THR A C 1
ATOM 682 O O . THR A 1 86 ? -3.594 -19.104 -16.428 1.00 80.88 86 THR A O 1
ATOM 685 N N . LYS A 1 87 ? -3.128 -19.661 -14.297 1.00 81.31 87 LYS A N 1
ATOM 686 C CA . LYS A 1 87 ? -3.333 -21.123 -14.417 1.00 81.31 87 LYS A CA 1
ATOM 687 C C . LYS A 1 87 ? -4.646 -21.533 -15.088 1.00 81.31 87 LYS A C 1
ATOM 689 O O . LYS A 1 87 ? -4.676 -22.558 -15.759 1.00 81.31 87 LYS A O 1
ATOM 694 N N . ALA A 1 88 ? -5.702 -20.736 -14.928 1.00 81.50 88 ALA A N 1
ATOM 695 C CA . ALA A 1 88 ? -7.010 -20.997 -15.528 1.00 81.50 88 ALA A CA 1
ATOM 696 C C . ALA A 1 88 ? -7.061 -20.731 -17.047 1.00 81.50 88 ALA A C 1
ATOM 698 O O . ALA A 1 88 ? -7.999 -21.166 -17.711 1.00 81.50 88 ALA A O 1
ATOM 699 N N . PHE A 1 89 ? -6.075 -20.029 -17.617 1.00 78.50 89 PHE A N 1
ATOM 700 C CA . PHE A 1 89 ? -6.023 -19.760 -19.052 1.00 78.50 89 PHE A CA 1
ATOM 701 C C . PHE A 1 89 ? -5.316 -20.894 -19.793 1.00 78.50 89 PHE A C 1
ATOM 703 O O . PHE A 1 89 ? -4.190 -21.272 -19.462 1.00 78.50 89 PHE A O 1
ATOM 710 N N . ASN A 1 90 ? -5.963 -21.407 -20.836 1.00 81.12 90 ASN A N 1
ATOM 711 C CA . ASN A 1 90 ? -5.398 -22.419 -21.716 1.00 81.12 90 ASN A CA 1
ATOM 712 C C . ASN A 1 90 ? -5.636 -22.020 -23.176 1.00 81.12 90 ASN A C 1
ATOM 714 O O . ASN A 1 90 ? -6.776 -21.985 -23.635 1.00 81.12 90 ASN A O 1
ATOM 718 N N . PHE A 1 91 ? -4.562 -21.699 -23.896 1.00 78.94 91 PHE A N 1
ATOM 719 C CA . PHE A 1 91 ? -4.616 -21.336 -25.310 1.00 78.94 91 PHE A CA 1
ATOM 720 C C . PHE A 1 91 ? -4.021 -22.462 -26.156 1.00 78.94 91 PHE A C 1
ATOM 722 O O . PHE A 1 91 ? -2.961 -22.998 -25.835 1.00 78.94 91 PHE A O 1
ATOM 729 N N . VAL A 1 92 ? -4.686 -22.798 -27.263 1.00 76.00 92 VAL A N 1
ATOM 730 C CA . VAL A 1 92 ? -4.234 -23.848 -28.188 1.00 76.00 92 VAL A CA 1
ATOM 731 C C . VAL A 1 92 ? -2.826 -23.525 -28.701 1.00 76.00 92 VAL A C 1
ATOM 733 O O . VAL A 1 92 ? -2.577 -22.433 -29.209 1.00 76.00 92 VAL A O 1
ATOM 736 N N . GLY A 1 93 ? -1.900 -24.477 -28.561 1.00 77.19 93 GLY A N 1
ATOM 737 C CA . GLY A 1 93 ? -0.505 -24.325 -28.988 1.00 77.19 93 GLY A CA 1
ATOM 738 C C . GLY A 1 93 ? 0.423 -23.642 -27.973 1.00 77.19 93 GLY A C 1
ATOM 739 O O . GLY A 1 93 ? 1.588 -23.411 -28.291 1.00 77.19 93 GLY A O 1
ATOM 740 N N . MET A 1 94 ? -0.049 -23.338 -26.758 1.00 79.19 94 MET A N 1
ATOM 741 C CA . MET A 1 94 ? 0.761 -22.771 -25.673 1.00 79.19 94 MET A CA 1
ATOM 742 C C . MET A 1 94 ? 0.613 -23.599 -24.385 1.00 79.19 94 MET A C 1
ATOM 744 O O . MET A 1 94 ? -0.437 -24.204 -24.175 1.00 79.19 94 MET A O 1
ATOM 748 N N . PRO A 1 95 ? 1.631 -23.662 -23.500 1.00 77.06 95 PRO A N 1
ATOM 749 C CA . PRO A 1 95 ? 1.493 -24.371 -22.233 1.00 77.06 95 PRO A CA 1
ATOM 750 C C . PRO A 1 95 ? 0.340 -23.799 -21.390 1.00 77.06 95 PRO A C 1
ATOM 752 O O . PRO A 1 95 ? 0.188 -22.573 -21.337 1.00 77.06 95 PRO A O 1
ATOM 755 N N . PRO A 1 96 ? -0.429 -24.643 -20.679 1.00 79.81 96 PRO A N 1
ATOM 756 C CA . PRO A 1 96 ? -1.456 -24.174 -19.760 1.00 79.81 96 PRO A CA 1
ATOM 757 C C . PRO A 1 96 ? -0.891 -23.170 -18.756 1.00 79.81 96 PRO A C 1
ATOM 759 O O . PRO A 1 96 ? 0.243 -23.297 -18.275 1.00 79.81 96 PRO A O 1
ATOM 762 N N . GLY A 1 97 ? -1.681 -22.150 -18.449 1.00 81.19 97 GLY A N 1
ATOM 763 C CA . GLY A 1 97 ? -1.279 -21.087 -17.549 1.00 81.19 97 GLY A CA 1
ATOM 764 C C . GLY A 1 97 ? -0.476 -19.960 -18.193 1.00 81.19 97 GLY A C 1
ATOM 765 O O . GLY A 1 97 ? 0.050 -19.123 -17.465 1.00 81.19 97 GLY A O 1
ATOM 766 N N . THR A 1 98 ? -0.335 -19.926 -19.521 1.00 83.00 98 THR A N 1
ATOM 767 C CA . THR A 1 98 ? 0.405 -18.866 -20.223 1.00 83.00 98 THR A CA 1
ATOM 768 C C . THR A 1 98 ? -0.532 -17.847 -20.862 1.00 83.00 98 THR A C 1
ATOM 770 O O . THR A 1 98 ? -1.562 -18.198 -21.432 1.00 83.00 98 THR A O 1
ATOM 773 N N . ILE A 1 99 ? -0.167 -16.566 -20.786 1.00 83.75 99 ILE A N 1
ATOM 774 C CA . ILE A 1 99 ? -0.857 -15.471 -21.473 1.00 83.75 99 ILE A CA 1
ATOM 775 C C . ILE A 1 99 ? 0.128 -14.680 -22.333 1.00 83.75 99 ILE A C 1
ATOM 777 O O . ILE A 1 99 ? 1.289 -14.488 -21.965 1.00 83.75 99 ILE A O 1
ATOM 781 N N . LEU A 1 100 ? -0.345 -14.185 -23.476 1.00 83.75 100 LEU A N 1
ATOM 782 C CA . LEU A 1 100 ? 0.414 -13.284 -24.338 1.00 83.75 100 LEU A CA 1
ATOM 783 C C . LEU A 1 100 ? 0.077 -11.832 -23.992 1.00 83.75 100 LEU A C 1
ATOM 785 O O . LEU A 1 100 ? -1.020 -11.352 -24.267 1.00 83.75 100 LEU A O 1
ATOM 789 N N . LEU A 1 101 ? 1.041 -11.103 -23.442 1.00 84.31 101 LEU A N 1
ATOM 790 C CA . LEU A 1 101 ? 0.923 -9.670 -23.217 1.00 84.31 101 LEU A CA 1
ATOM 791 C C . LEU A 1 101 ? 1.314 -8.915 -24.485 1.00 84.31 101 LEU A C 1
ATOM 793 O O . LEU A 1 101 ? 2.468 -8.939 -24.926 1.00 84.31 101 LEU A O 1
ATOM 797 N N . THR A 1 102 ? 0.342 -8.210 -25.054 1.00 84.75 102 THR A N 1
ATOM 798 C CA . THR A 1 102 ? 0.535 -7.313 -26.195 1.00 84.75 102 THR A CA 1
ATOM 799 C C . THR A 1 102 ? 0.508 -5.849 -25.754 1.00 84.75 102 THR A C 1
ATOM 801 O O . THR A 1 102 ? -0.241 -5.510 -24.836 1.00 84.75 102 THR A O 1
ATOM 804 N N . PRO A 1 103 ? 1.279 -4.950 -26.396 1.00 88.00 103 PRO A N 1
ATOM 805 C CA . PRO A 1 103 ? 1.253 -3.534 -26.051 1.00 88.00 103 PRO A CA 1
ATOM 806 C C . PRO A 1 103 ? -0.146 -2.931 -26.206 1.00 88.00 103 PRO A C 1
ATOM 808 O O . PRO A 1 103 ? -0.725 -2.986 -27.290 1.00 88.00 103 PRO A O 1
ATOM 811 N N . LEU A 1 104 ? -0.646 -2.298 -25.148 1.00 87.25 104 LEU A N 1
ATOM 812 C CA . LEU A 1 104 ? -1.881 -1.523 -25.164 1.00 87.25 104 LEU A CA 1
ATOM 813 C C . LEU A 1 104 ? -1.570 -0.054 -25.452 1.00 87.25 104 LEU A C 1
ATOM 815 O O . LEU A 1 104 ? -0.515 0.461 -25.071 1.00 87.25 104 LEU A O 1
ATOM 819 N N . ARG A 1 105 ? -2.495 0.628 -26.131 1.00 89.75 105 ARG A N 1
ATOM 820 C CA . ARG A 1 105 ? -2.462 2.083 -26.307 1.00 89.75 105 ARG A CA 1
ATOM 821 C C . ARG A 1 105 ? -3.506 2.703 -25.387 1.00 89.75 105 ARG A C 1
ATOM 823 O O . ARG A 1 105 ? -4.686 2.416 -25.526 1.00 89.75 105 ARG A O 1
ATOM 830 N N . VAL A 1 106 ? -3.065 3.586 -24.500 1.00 90.06 106 VAL A N 1
ATOM 831 C CA . VAL A 1 106 ? -3.935 4.406 -23.650 1.00 90.06 106 VAL A CA 1
ATOM 832 C C . VAL A 1 106 ? -3.863 5.845 -24.147 1.00 90.06 106 VAL A C 1
ATOM 834 O O . VAL A 1 106 ? -2.765 6.355 -24.383 1.00 90.06 106 VAL A O 1
ATOM 837 N N . ARG A 1 107 ? -5.016 6.491 -24.329 1.00 90.81 107 ARG A N 1
ATOM 838 C CA . ARG A 1 107 ? -5.125 7.908 -24.701 1.00 90.81 107 ARG A CA 1
ATOM 839 C C . ARG A 1 107 ? -5.655 8.692 -23.505 1.00 90.81 107 ARG A C 1
ATOM 841 O O . ARG A 1 107 ? -6.593 8.260 -22.846 1.00 90.81 107 ARG A O 1
ATOM 848 N N . ILE A 1 108 ? -5.022 9.819 -23.225 1.00 88.50 108 ILE A N 1
ATOM 849 C CA . ILE A 1 108 ? -5.422 10.786 -22.211 1.00 88.50 108 ILE A CA 1
ATOM 850 C C . ILE A 1 108 ? -5.889 12.008 -22.984 1.00 88.50 108 ILE A C 1
ATOM 852 O O . ILE A 1 108 ? -5.068 12.746 -23.533 1.00 88.50 108 ILE A O 1
ATOM 856 N N . ASN A 1 109 ? -7.203 12.185 -23.051 1.00 88.75 109 ASN A N 1
ATOM 857 C CA . ASN A 1 109 ? -7.784 13.324 -23.747 1.00 88.75 109 ASN A CA 1
ATOM 858 C C . ASN A 1 109 ? -7.509 14.612 -22.965 1.00 88.75 109 ASN A C 1
ATOM 860 O O . ASN A 1 109 ? -7.427 14.589 -21.730 1.00 88.75 109 ASN A O 1
ATOM 864 N N . CYS A 1 110 ? -7.367 15.728 -23.672 1.00 84.62 110 CYS A N 1
ATOM 865 C CA . CYS A 1 110 ? -7.283 17.035 -23.043 1.00 84.62 110 CYS A CA 1
ATOM 866 C C . CYS A 1 110 ? -8.560 17.306 -22.228 1.00 84.62 110 CYS A C 1
ATOM 868 O O . CYS A 1 110 ? -9.674 16.927 -22.599 1.00 84.62 110 CYS A O 1
ATOM 870 N N . GLN A 1 111 ? -8.399 17.932 -21.063 1.00 81.44 111 GLN A N 1
ATOM 871 C CA . GLN A 1 111 ? -9.517 18.299 -20.198 1.00 81.44 111 GLN A CA 1
ATOM 872 C C . GLN A 1 111 ? -9.446 19.785 -19.888 1.00 81.44 111 GLN A C 1
ATOM 874 O O . GLN A 1 111 ? -8.389 20.282 -19.511 1.00 81.44 111 GLN A O 1
ATOM 879 N N . ARG A 1 112 ? -10.594 20.477 -19.934 1.00 75.81 112 ARG A N 1
ATOM 880 C CA . ARG A 1 112 ? -10.689 21.913 -19.598 1.00 75.81 112 ARG A CA 1
ATOM 881 C C . ARG A 1 112 ? -10.134 22.248 -18.206 1.00 75.81 112 ARG A C 1
ATOM 883 O O . ARG A 1 112 ? -9.629 23.341 -18.001 1.00 75.81 112 ARG A O 1
ATOM 890 N N . LYS A 1 113 ? -10.178 21.296 -17.262 1.00 80.19 113 LYS A N 1
ATOM 891 C CA . LYS A 1 113 ? -9.626 21.442 -15.902 1.00 80.19 113 LYS A CA 1
ATOM 892 C C . LYS A 1 113 ? -8.089 21.386 -15.834 1.00 80.19 113 LYS A C 1
ATOM 894 O O . LYS A 1 113 ? -7.525 21.721 -14.799 1.00 80.19 113 LYS A O 1
ATOM 899 N N . ARG A 1 114 ? -7.398 20.945 -16.892 1.00 78.88 114 ARG A N 1
ATOM 900 C CA . ARG A 1 114 ? -5.931 20.823 -16.951 1.00 78.88 114 ARG A CA 1
ATOM 901 C C . ARG A 1 114 ? -5.377 21.791 -17.990 1.00 78.88 114 ARG A C 1
ATOM 903 O O . ARG A 1 114 ? -5.032 21.386 -19.092 1.00 78.88 114 ARG A O 1
ATOM 910 N N . LEU A 1 115 ? -5.272 23.066 -17.616 1.00 75.00 115 LEU A N 1
ATOM 911 C CA . LEU A 1 115 ? -4.825 24.149 -18.509 1.00 75.00 115 LEU A CA 1
ATOM 912 C C . LEU A 1 115 ? -3.434 23.909 -19.130 1.00 75.00 115 LEU A C 1
ATOM 914 O O . LEU A 1 115 ? -3.151 24.397 -20.219 1.00 75.00 115 LEU A O 1
ATOM 918 N N . TRP A 1 116 ? -2.581 23.122 -18.469 1.00 81.00 116 TRP A N 1
ATOM 919 C CA . TRP A 1 116 ? -1.253 22.740 -18.961 1.00 81.00 116 TRP A CA 1
ATOM 920 C C . TRP A 1 116 ? -1.275 21.623 -20.019 1.00 81.00 116 TRP A C 1
ATOM 922 O O . TRP A 1 116 ? -0.282 21.422 -20.712 1.00 81.00 116 TRP A O 1
ATOM 932 N N . GLN A 1 117 ? -2.381 20.886 -20.161 1.00 81.56 117 GLN A N 1
ATOM 933 C CA . GLN A 1 117 ? -2.524 19.818 -21.148 1.00 81.56 117 GLN A CA 1
ATOM 934 C C . GLN A 1 117 ? -3.361 20.317 -22.333 1.00 81.56 117 GLN A C 1
ATOM 936 O O . GLN A 1 117 ? -4.567 20.083 -22.407 1.00 81.56 117 GLN A O 1
ATOM 941 N N . GLN A 1 118 ? -2.702 20.995 -23.272 1.00 80.81 118 GLN A N 1
ATOM 942 C CA . GLN A 1 118 ? -3.350 21.553 -24.467 1.00 80.81 118 GLN A CA 1
ATOM 943 C C . GLN A 1 118 ? -3.674 20.496 -25.534 1.00 80.81 118 GLN A C 1
ATOM 945 O O . GLN A 1 118 ? -4.538 20.717 -26.379 1.00 80.81 118 GLN A O 1
ATOM 950 N N . THR A 1 119 ? -3.012 19.337 -25.494 1.00 85.88 119 THR A N 1
ATOM 951 C CA . THR A 1 119 ? -3.147 18.277 -26.500 1.00 85.88 119 THR A CA 1
ATOM 952 C C . THR A 1 119 ? -3.422 16.911 -25.880 1.00 85.88 119 THR A C 1
ATOM 954 O O . THR A 1 119 ? -3.072 16.613 -24.730 1.00 85.88 119 THR A O 1
ATOM 957 N N . ASP A 1 120 ? -4.064 16.049 -26.665 1.00 88.12 120 ASP A N 1
ATOM 958 C CA . ASP A 1 120 ? -4.230 14.647 -26.307 1.00 88.12 120 ASP A CA 1
ATOM 959 C C . ASP A 1 120 ? -2.871 13.956 -26.247 1.00 88.12 120 ASP A C 1
ATOM 961 O O . ASP A 1 120 ? -2.056 14.039 -27.166 1.00 88.12 120 ASP A O 1
ATOM 965 N N . CY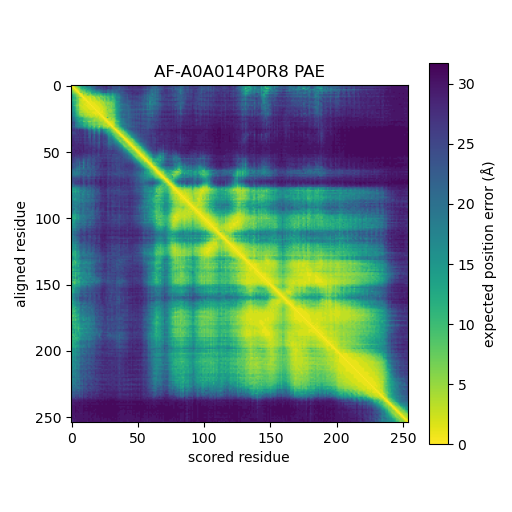S A 1 121 ? -2.649 13.207 -25.175 1.00 88.44 121 CYS A N 1
ATOM 966 C CA . CYS A 1 121 ? -1.442 12.417 -24.997 1.00 88.44 121 CYS A CA 1
ATOM 967 C C . CYS A 1 121 ? -1.776 10.940 -25.201 1.00 88.44 121 CYS A C 1
ATOM 969 O O . CYS A 1 121 ? -2.829 10.470 -24.775 1.00 88.44 121 CYS A O 1
ATOM 971 N N . SER A 1 122 ? -0.885 10.164 -25.822 1.00 88.81 122 SER A N 1
ATOM 972 C CA . SER A 1 122 ? -1.052 8.709 -25.881 1.00 88.81 122 SER A CA 1
ATOM 973 C C . SER A 1 122 ? 0.212 7.978 -25.465 1.00 88.81 122 SER A C 1
ATOM 975 O O . SER A 1 122 ? 1.321 8.383 -25.805 1.00 88.81 122 SER A O 1
ATOM 977 N N . ARG A 1 123 ? 0.038 6.878 -24.733 1.00 89.00 123 ARG A N 1
ATOM 978 C CA . ARG A 1 123 ? 1.115 5.981 -24.317 1.00 89.00 123 ARG A CA 1
ATOM 979 C C . ARG A 1 123 ? 0.834 4.593 -24.870 1.00 89.00 123 ARG A C 1
ATOM 981 O O . ARG A 1 123 ? -0.224 4.027 -24.604 1.00 89.00 123 ARG A O 1
ATOM 988 N N . LYS A 1 124 ? 1.785 4.042 -25.628 1.00 90.19 124 LYS A N 1
ATOM 989 C CA . LYS A 1 124 ? 1.778 2.640 -26.063 1.00 90.19 124 LYS A CA 1
ATOM 990 C C . LYS A 1 124 ? 2.813 1.870 -25.253 1.00 90.19 124 LYS A C 1
ATOM 992 O O . LYS A 1 124 ? 3.979 2.250 -25.235 1.00 90.19 124 LYS A O 1
ATOM 997 N N . GLY A 1 125 ? 2.399 0.804 -24.586 1.00 86.88 125 GLY A N 1
ATOM 998 C CA . GLY A 1 125 ? 3.293 -0.000 -23.762 1.00 86.88 125 GLY A CA 1
ATOM 999 C C . GLY A 1 125 ? 2.635 -1.295 -23.323 1.00 86.88 125 GLY A C 1
ATOM 1000 O O . GLY A 1 125 ? 1.423 -1.456 -23.436 1.00 86.88 125 GLY A O 1
ATOM 1001 N N . LEU A 1 126 ? 3.440 -2.234 -22.842 1.00 85.88 126 LEU A N 1
ATOM 1002 C CA . LEU A 1 126 ? 2.900 -3.452 -22.254 1.00 85.88 126 LEU A CA 1
ATOM 1003 C C . LEU A 1 126 ? 2.126 -3.110 -20.971 1.00 85.88 126 LEU A C 1
ATOM 1005 O O . LEU A 1 126 ? 2.593 -2.269 -20.198 1.00 85.88 126 LEU A O 1
ATOM 1009 N N . PRO A 1 127 ? 0.968 -3.746 -20.722 1.00 84.06 127 PRO A N 1
ATOM 1010 C CA . PRO A 1 127 ? 0.171 -3.532 -19.515 1.00 84.06 127 PRO A CA 1
ATOM 1011 C C . PRO A 1 127 ? 0.763 -4.276 -18.311 1.00 84.06 127 PRO A C 1
ATOM 1013 O O . PRO A 1 127 ? 0.062 -4.938 -17.556 1.00 84.06 127 PRO A O 1
ATOM 1016 N N . CYS A 1 128 ? 2.078 -4.200 -18.142 1.00 80.00 128 CYS A N 1
ATOM 1017 C CA . CYS A 1 128 ? 2.792 -4.818 -17.042 1.00 80.00 128 CYS A CA 1
ATOM 1018 C C . CYS A 1 128 ? 3.897 -3.886 -16.551 1.00 80.00 128 CYS A C 1
ATOM 1020 O O . CYS A 1 128 ? 4.464 -3.091 -17.302 1.00 80.00 128 CYS A O 1
ATOM 1022 N N . THR A 1 129 ? 4.226 -4.013 -15.274 1.00 78.81 129 THR A N 1
ATOM 1023 C CA . THR A 1 129 ? 5.392 -3.390 -14.652 1.00 78.81 129 THR A CA 1
ATOM 1024 C C . THR A 1 129 ? 6.179 -4.486 -13.963 1.00 78.81 129 THR A C 1
ATOM 1026 O O . THR A 1 129 ? 5.592 -5.455 -13.485 1.00 78.81 129 THR A O 1
ATOM 1029 N N . ALA A 1 130 ? 7.497 -4.333 -13.884 1.00 77.69 130 ALA A N 1
ATOM 1030 C CA . ALA A 1 130 ? 8.263 -5.172 -12.980 1.00 77.69 130 ALA A CA 1
ATOM 1031 C C . ALA A 1 130 ? 7.767 -4.936 -11.541 1.00 77.69 130 ALA A C 1
ATOM 1033 O O . ALA A 1 130 ? 7.469 -3.794 -11.178 1.00 77.69 130 ALA A O 1
ATOM 1034 N N . ALA A 1 131 ? 7.629 -6.016 -10.770 1.00 73.31 131 ALA A N 1
ATOM 1035 C CA . ALA A 1 131 ? 7.030 -6.004 -9.432 1.00 73.31 131 ALA A CA 1
ATOM 1036 C C . ALA A 1 131 ? 8.022 -6.352 -8.307 1.00 73.31 131 ALA A C 1
ATOM 1038 O O . ALA A 1 131 ? 7.628 -6.393 -7.151 1.00 73.31 131 ALA A O 1
ATOM 1039 N N . PHE A 1 132 ? 9.311 -6.524 -8.624 1.00 71.50 132 PHE A N 1
ATOM 1040 C CA . PHE A 1 132 ? 10.376 -6.766 -7.636 1.00 71.50 132 PHE A CA 1
ATOM 1041 C C . PHE A 1 132 ? 10.694 -5.545 -6.760 1.00 71.50 132 PHE A C 1
ATOM 1043 O O . PHE A 1 132 ? 11.576 -5.620 -5.922 1.00 71.50 132 PHE A O 1
ATOM 1050 N N . ALA A 1 133 ? 10.096 -4.392 -7.055 1.00 82.44 133 ALA A N 1
ATOM 1051 C CA . ALA A 1 133 ? 10.309 -3.114 -6.393 1.00 82.44 133 ALA A CA 1
ATOM 1052 C C . ALA A 1 133 ? 8.988 -2.351 -6.456 1.00 82.44 133 ALA A C 1
ATOM 1054 O O . ALA A 1 133 ? 8.658 -1.743 -7.478 1.00 82.44 133 ALA A O 1
ATOM 1055 N N . CYS A 1 134 ? 8.203 -2.408 -5.387 1.00 83.00 134 CYS A N 1
ATOM 1056 C CA . CYS A 1 134 ? 6.933 -1.684 -5.316 1.00 83.00 134 CYS A CA 1
ATOM 1057 C C . CYS A 1 134 ? 7.020 -0.470 -4.386 1.00 83.00 134 CYS A C 1
ATOM 1059 O O . CYS A 1 134 ? 7.806 -0.450 -3.447 1.00 83.00 134 CYS A O 1
ATOM 1061 N N . THR A 1 135 ? 6.221 0.559 -4.658 1.00 85.81 135 THR A N 1
ATOM 1062 C CA . THR A 1 135 ? 5.989 1.631 -3.684 1.00 85.81 135 THR A CA 1
ATOM 1063 C C . THR A 1 135 ? 4.991 1.141 -2.640 1.00 85.81 135 THR A C 1
ATOM 1065 O O . THR A 1 135 ? 4.168 0.274 -2.942 1.00 85.81 135 THR A O 1
ATOM 1068 N N . ASP A 1 136 ? 5.030 1.725 -1.449 1.00 85.69 136 ASP A N 1
ATOM 1069 C CA . ASP A 1 136 ? 4.029 1.568 -0.386 1.00 85.69 136 ASP A CA 1
ATOM 1070 C C . ASP A 1 136 ? 2.581 1.645 -0.910 1.00 85.69 136 ASP A C 1
ATOM 1072 O O . ASP A 1 136 ? 1.777 0.757 -0.638 1.00 85.69 136 ASP A O 1
ATOM 1076 N N . TYR A 1 137 ? 2.284 2.608 -1.789 1.00 85.81 137 TYR A N 1
ATOM 1077 C CA . TYR A 1 137 ? 0.974 2.728 -2.439 1.00 85.81 137 TYR A CA 1
ATOM 1078 C C . TYR A 1 137 ? 0.574 1.478 -3.247 1.00 85.81 137 TYR A C 1
ATOM 1080 O O . TYR A 1 137 ? -0.581 1.063 -3.242 1.00 85.81 137 TYR A O 1
ATOM 1088 N N . LYS A 1 138 ? 1.522 0.843 -3.950 1.00 87.12 138 LYS A N 1
ATOM 1089 C CA . LYS A 1 138 ? 1.245 -0.337 -4.792 1.00 87.12 138 LYS A CA 1
ATOM 1090 C C . LYS A 1 138 ? 1.107 -1.630 -3.992 1.00 87.12 138 LYS A C 1
ATOM 1092 O O . LYS A 1 138 ? 0.495 -2.578 -4.484 1.00 87.12 138 LYS A O 1
ATOM 1097 N N . VAL A 1 139 ? 1.696 -1.683 -2.801 1.00 86.06 139 VAL A N 1
ATOM 1098 C CA . VAL A 1 139 ? 1.570 -2.826 -1.884 1.00 86.06 139 VAL A CA 1
ATOM 1099 C C . VAL A 1 139 ? 0.469 -2.618 -0.847 1.00 86.06 139 VAL A C 1
ATOM 1101 O O . VAL A 1 139 ? 0.269 -3.467 0.021 1.00 86.06 139 VAL A O 1
ATOM 1104 N N . GLN A 1 140 ? -0.272 -1.509 -0.914 1.00 88.19 140 GLN A N 1
ATOM 1105 C CA . GLN A 1 140 ? -1.385 -1.270 -0.011 1.00 88.19 140 GLN A CA 1
ATOM 1106 C C . GLN A 1 140 ? -2.446 -2.380 -0.150 1.00 88.19 140 GLN A C 1
ATOM 1108 O O . GLN A 1 140 ? -2.847 -2.724 -1.259 1.00 88.19 140 GLN A O 1
ATOM 1113 N N . GLY A 1 141 ? -2.864 -2.969 0.976 1.00 87.56 141 GLY A N 1
ATOM 1114 C CA . GLY A 1 141 ? -3.818 -4.083 1.027 1.00 87.56 141 GLY A CA 1
ATOM 1115 C C . GLY A 1 141 ? -3.215 -5.467 0.767 1.00 87.56 141 GLY A C 1
ATOM 1116 O O . GLY A 1 141 ? -3.961 -6.436 0.691 1.00 87.56 141 GLY A O 1
ATOM 1117 N N . ARG A 1 142 ? -1.889 -5.580 0.614 1.00 87.56 142 ARG A N 1
ATOM 1118 C CA . ARG A 1 142 ? -1.210 -6.869 0.436 1.00 87.56 142 ARG A CA 1
ATOM 1119 C C . ARG A 1 142 ? -0.566 -7.341 1.733 1.00 87.56 142 ARG A C 1
ATOM 1121 O O . ARG A 1 142 ? 0.008 -6.534 2.460 1.00 87.56 142 ARG A O 1
ATOM 1128 N N . THR A 1 143 ? -0.584 -8.651 1.935 1.00 90.81 143 THR A N 1
ATOM 1129 C CA . THR A 1 143 ? 0.248 -9.340 2.924 1.00 90.81 143 THR A CA 1
ATOM 1130 C C . THR A 1 143 ? 1.375 -10.036 2.178 1.00 90.81 143 THR A C 1
ATOM 1132 O O . THR A 1 143 ? 1.128 -10.748 1.205 1.00 90.81 143 THR A O 1
ATOM 1135 N N . LEU A 1 144 ? 2.606 -9.783 2.598 1.00 89.00 144 LEU A N 1
ATOM 1136 C CA . LEU A 1 144 ? 3.831 -10.308 2.014 1.00 89.00 144 LEU A CA 1
ATOM 1137 C C . LEU A 1 144 ? 4.565 -11.092 3.097 1.00 89.00 144 LEU A C 1
ATOM 1139 O O . LEU A 1 144 ? 4.708 -10.609 4.214 1.00 89.00 144 LEU A O 1
ATOM 1143 N N . GLU A 1 145 ? 5.019 -12.298 2.775 1.00 89.00 145 GLU A N 1
ATOM 1144 C CA . GLU A 1 145 ? 5.721 -13.153 3.738 1.00 89.00 145 GLU A CA 1
ATOM 1145 C C . GLU A 1 145 ? 7.080 -12.564 4.130 1.00 89.00 145 GLU A C 1
ATOM 1147 O O . GLU A 1 145 ? 7.487 -12.641 5.287 1.00 89.00 145 GLU A O 1
ATOM 1152 N N . ARG A 1 146 ? 7.776 -11.964 3.156 1.00 88.88 146 ARG A N 1
ATOM 1153 C CA . ARG A 1 146 ? 9.099 -11.366 3.332 1.00 88.88 146 ARG A CA 1
ATOM 1154 C C . ARG A 1 146 ? 9.212 -10.081 2.537 1.00 88.88 146 ARG A C 1
ATOM 1156 O O . ARG A 1 146 ? 8.723 -9.990 1.411 1.00 88.88 146 ARG A O 1
ATOM 1163 N N . VAL A 1 147 ? 9.856 -9.078 3.121 1.00 90.12 147 VAL A N 1
ATOM 1164 C CA . VAL A 1 147 ? 9.964 -7.743 2.530 1.00 90.12 147 VAL A CA 1
ATOM 1165 C C . VAL A 1 147 ? 11.324 -7.127 2.815 1.00 90.12 147 VAL A C 1
ATOM 1167 O O . VAL A 1 147 ? 11.799 -7.139 3.946 1.00 90.12 147 VAL A O 1
ATOM 1170 N N . ALA A 1 148 ? 11.931 -6.520 1.799 1.00 91.25 148 ALA A N 1
ATOM 1171 C CA . ALA A 1 148 ? 13.018 -5.566 1.993 1.00 91.25 148 ALA A CA 1
ATOM 1172 C C . ALA A 1 148 ? 12.463 -4.133 1.995 1.00 91.25 148 ALA A C 1
ATOM 1174 O O . ALA A 1 148 ? 11.824 -3.727 1.020 1.00 91.25 148 ALA A O 1
ATOM 1175 N N . LEU A 1 149 ? 12.707 -3.371 3.065 1.00 90.81 149 LEU A N 1
ATOM 1176 C CA . LEU A 1 149 ? 12.190 -2.014 3.263 1.00 90.81 149 LEU A CA 1
ATOM 1177 C C . LEU A 1 149 ? 13.313 -0.974 3.309 1.00 90.81 149 LEU A C 1
ATOM 1179 O O . LEU A 1 149 ? 14.344 -1.169 3.951 1.00 90.81 149 LEU A O 1
ATOM 1183 N N . GLU A 1 150 ? 13.066 0.182 2.695 1.00 88.94 150 GLU A N 1
ATOM 1184 C CA . GLU A 1 150 ? 13.887 1.388 2.839 1.00 88.94 150 GLU A CA 1
ATOM 1185 C C . GLU A 1 150 ? 13.043 2.475 3.506 1.00 88.94 150 GLU A C 1
ATOM 1187 O O . GLU A 1 150 ? 12.269 3.154 2.837 1.00 88.94 150 GLU A O 1
ATOM 1192 N N . LEU A 1 151 ? 13.189 2.639 4.823 1.00 86.50 151 LEU A N 1
ATOM 1193 C CA . LEU A 1 151 ? 12.341 3.502 5.657 1.00 86.50 151 LEU A CA 1
ATOM 1194 C C . LEU A 1 151 ? 12.813 4.966 5.661 1.00 86.50 151 LEU A C 1
ATOM 1196 O O . LEU A 1 151 ? 13.116 5.537 6.707 1.00 86.50 151 LEU A O 1
ATOM 1200 N N . ARG A 1 152 ? 12.917 5.578 4.476 1.00 83.69 152 ARG A N 1
ATOM 1201 C CA . ARG A 1 152 ? 13.319 6.986 4.311 1.00 83.69 152 ARG A CA 1
ATOM 1202 C C . ARG A 1 152 ? 12.318 7.761 3.466 1.00 83.69 152 ARG A C 1
ATOM 1204 O O . ARG A 1 152 ? 11.733 7.221 2.529 1.00 83.69 152 ARG A O 1
ATOM 1211 N N . GLY A 1 153 ? 12.170 9.051 3.764 1.00 80.00 153 GLY A N 1
ATOM 1212 C CA . GLY A 1 153 ? 11.344 9.954 2.972 1.00 80.00 153 GLY A CA 1
ATOM 1213 C C . GLY A 1 153 ? 11.815 10.040 1.517 1.00 80.00 153 GLY A C 1
ATOM 1214 O O . GLY A 1 153 ? 13.005 9.956 1.213 1.00 80.00 153 GLY A O 1
ATOM 1215 N N . THR A 1 154 ? 10.866 10.229 0.600 1.00 74.00 154 THR A N 1
ATOM 1216 C CA . THR A 1 154 ? 11.126 10.314 -0.851 1.00 74.00 154 THR A CA 1
ATOM 1217 C C . THR A 1 154 ? 11.782 11.625 -1.281 1.00 74.00 154 THR A C 1
ATOM 1219 O O . THR A 1 154 ? 12.341 11.705 -2.373 1.00 74.00 154 THR A O 1
ATOM 1222 N N . ARG A 1 155 ? 11.715 12.656 -0.435 1.00 79.38 155 ARG A N 1
ATOM 1223 C CA . ARG A 1 155 ? 12.322 13.969 -0.662 1.00 79.38 155 ARG A CA 1
ATOM 1224 C C . ARG A 1 155 ? 13.635 14.082 0.100 1.00 79.38 155 ARG A C 1
ATOM 1226 O O . ARG A 1 155 ? 13.759 13.562 1.204 1.00 79.38 155 ARG A O 1
ATOM 1233 N N . THR A 1 156 ? 14.585 14.812 -0.464 1.00 84.44 156 THR A N 1
ATOM 1234 C CA . THR A 1 156 ? 15.866 15.143 0.168 1.00 84.44 156 THR A CA 1
ATOM 1235 C C . THR A 1 156 ? 15.916 16.628 0.498 1.00 84.44 156 THR A C 1
ATOM 1237 O O . THR A 1 156 ? 15.446 17.454 -0.282 1.00 84.44 156 THR A O 1
ATOM 1240 N N . THR A 1 157 ? 16.509 16.971 1.634 1.00 84.44 157 THR A N 1
ATOM 1241 C CA . THR A 1 157 ? 16.795 18.347 2.054 1.00 84.44 157 THR A CA 1
ATOM 1242 C C . THR A 1 157 ? 18.280 18.511 2.307 1.00 84.44 157 THR A C 1
ATOM 1244 O O . THR A 1 157 ? 18.912 17.605 2.848 1.00 84.44 157 THR A O 1
ATOM 1247 N N . ASN A 1 158 ? 18.826 19.673 1.962 1.00 85.06 158 ASN A N 1
ATOM 1248 C CA . ASN A 1 158 ? 20.222 19.980 2.245 1.00 85.06 158 ASN A CA 1
ATOM 1249 C C . ASN A 1 158 ? 20.362 20.397 3.709 1.00 85.06 158 ASN A C 1
ATOM 1251 O O . ASN A 1 158 ? 19.807 21.415 4.117 1.00 85.06 158 ASN A O 1
ATOM 1255 N N . PHE A 1 159 ? 21.099 19.616 4.490 1.00 79.44 159 PHE A N 1
ATOM 1256 C CA . PHE A 1 159 ? 21.450 19.938 5.869 1.00 79.44 159 PHE A CA 1
ATOM 1257 C C . PHE A 1 159 ? 22.973 19.979 5.964 1.00 79.44 159 PHE A C 1
ATOM 1259 O O . PHE A 1 159 ? 23.631 19.001 5.623 1.00 79.44 159 PHE A O 1
ATOM 1266 N N . ASN A 1 160 ? 23.540 21.122 6.360 1.00 79.25 160 ASN A N 1
ATOM 1267 C CA . ASN A 1 160 ? 24.992 21.350 6.407 1.00 79.25 160 ASN A CA 1
ATOM 1268 C C . ASN A 1 160 ? 25.729 21.032 5.085 1.00 79.25 160 ASN A C 1
ATOM 1270 O O . ASN A 1 160 ? 26.847 20.530 5.096 1.00 79.25 160 ASN A O 1
ATOM 1274 N N . GLY A 1 161 ? 25.096 21.302 3.937 1.00 84.81 161 GLY A N 1
ATOM 1275 C CA . GLY A 1 161 ? 25.665 21.020 2.612 1.00 84.81 161 GLY A CA 1
ATOM 1276 C C . GLY A 1 161 ? 25.534 19.564 2.143 1.00 84.81 161 GLY A C 1
ATOM 1277 O O . GLY A 1 161 ? 25.890 19.269 1.005 1.00 84.81 161 GLY A O 1
ATOM 1278 N N . GLU A 1 162 ? 24.978 18.668 2.963 1.00 83.88 162 GLU A N 1
ATOM 1279 C CA . GLU A 1 162 ? 24.727 17.270 2.605 1.00 83.88 162 GLU A CA 1
ATOM 1280 C C . GLU A 1 162 ? 23.252 17.047 2.240 1.00 83.88 162 GLU A C 1
ATOM 1282 O O . GLU A 1 162 ? 22.343 17.521 2.928 1.00 83.88 162 GLU A O 1
ATOM 1287 N N . ALA A 1 163 ? 22.997 16.298 1.163 1.00 84.50 163 ALA A N 1
ATOM 1288 C CA . ALA A 1 163 ? 21.648 15.913 0.762 1.00 84.50 163 ALA A CA 1
ATOM 1289 C C . ALA A 1 163 ? 21.127 14.782 1.663 1.00 84.50 163 ALA A C 1
ATOM 1291 O O . ALA A 1 163 ? 21.456 13.609 1.486 1.00 84.50 163 ALA A O 1
ATOM 1292 N N . VAL A 1 164 ? 20.275 15.131 2.624 1.00 82.88 164 VAL A N 1
ATOM 1293 C CA . VAL A 1 164 ? 19.737 14.202 3.618 1.00 82.88 164 VAL A CA 1
ATOM 1294 C C . VAL A 1 164 ? 18.269 13.889 3.307 1.00 82.88 164 VAL A C 1
ATOM 1296 O O . VAL A 1 164 ? 17.467 14.814 3.170 1.00 82.88 164 VAL A O 1
ATOM 1299 N N . PRO A 1 165 ? 17.859 12.609 3.227 1.00 83.75 165 PRO A N 1
ATOM 1300 C CA . PRO A 1 165 ? 16.452 12.250 3.055 1.00 83.75 165 PRO A CA 1
ATOM 1301 C C . PRO A 1 165 ? 15.585 12.766 4.208 1.00 83.75 165 PRO A C 1
ATOM 1303 O O . PRO A 1 165 ? 15.987 12.670 5.373 1.00 83.75 165 PRO A O 1
ATOM 1306 N N . LEU A 1 166 ? 14.382 13.247 3.903 1.00 83.88 166 LEU A N 1
ATOM 1307 C CA . LEU A 1 166 ? 13.373 13.611 4.897 1.00 83.88 166 LEU A CA 1
ATOM 1308 C C . LEU A 1 166 ? 12.932 12.399 5.724 1.00 83.88 166 LEU A C 1
ATOM 1310 O O . LEU A 1 166 ? 13.247 11.249 5.393 1.00 83.88 166 LEU A O 1
ATOM 1314 N N . ALA A 1 167 ? 12.216 12.673 6.814 1.00 83.62 167 ALA A N 1
ATOM 1315 C CA . ALA A 1 167 ? 11.543 11.637 7.582 1.00 83.62 167 ALA A CA 1
ATOM 1316 C C . ALA A 1 167 ? 10.500 10.913 6.715 1.00 83.62 167 ALA A C 1
ATOM 1318 O O . ALA A 1 167 ? 9.889 11.522 5.832 1.00 83.62 167 ALA A O 1
ATOM 1319 N N . CYS A 1 168 ? 10.331 9.610 6.940 1.00 85.62 168 CYS A N 1
ATOM 1320 C CA . CYS A 1 168 ? 9.181 8.886 6.400 1.00 85.62 168 CYS A CA 1
ATOM 1321 C C . CYS A 1 168 ? 7.916 9.400 7.094 1.00 85.62 168 CYS A C 1
ATOM 1323 O O . CYS A 1 168 ? 7.925 9.535 8.315 1.00 85.62 168 CYS A O 1
ATOM 1325 N N . ASP A 1 169 ? 6.840 9.677 6.359 1.00 87.06 169 ASP A N 1
ATOM 1326 C CA . ASP A 1 169 ? 5.585 10.053 7.006 1.00 87.06 169 ASP A CA 1
ATOM 1327 C C . ASP A 1 169 ? 5.003 8.863 7.804 1.00 87.06 169 ASP A C 1
ATOM 1329 O O . ASP A 1 169 ? 5.261 7.701 7.452 1.00 87.06 169 ASP A O 1
ATOM 1333 N N . PRO A 1 170 ? 4.236 9.127 8.882 1.00 89.25 170 PRO A N 1
ATOM 1334 C CA . PRO A 1 170 ? 3.710 8.081 9.760 1.00 89.25 170 PRO A CA 1
ATOM 1335 C C . PRO A 1 170 ? 2.837 7.057 9.025 1.00 89.25 170 PRO A C 1
ATOM 1337 O O . PRO A 1 170 ? 2.890 5.863 9.322 1.00 89.25 170 PRO A O 1
ATOM 1340 N N . CYS A 1 171 ? 2.052 7.506 8.040 1.00 88.25 171 CYS A N 1
ATOM 1341 C CA . CYS A 1 171 ? 1.138 6.653 7.285 1.00 88.25 171 CYS A CA 1
ATOM 1342 C C . CYS A 1 171 ? 1.903 5.682 6.387 1.00 88.25 171 CYS A C 1
ATOM 1344 O O . CYS A 1 171 ? 1.633 4.481 6.411 1.00 88.25 171 CYS A O 1
ATOM 1346 N N . SER A 1 172 ? 2.889 6.169 5.636 1.00 88.50 172 SER A N 1
ATOM 1347 C CA . SER A 1 172 ? 3.759 5.322 4.827 1.00 88.50 172 SER A CA 1
ATOM 1348 C C . SER A 1 172 ? 4.577 4.373 5.692 1.00 88.50 172 SER A C 1
ATOM 1350 O O . SER A 1 172 ? 4.750 3.219 5.300 1.00 88.50 172 SER A O 1
ATOM 1352 N N . LEU A 1 173 ? 5.055 4.802 6.865 1.00 90.12 173 LEU A N 1
ATOM 1353 C CA . LEU A 1 173 ? 5.759 3.921 7.801 1.00 90.12 173 LEU A CA 1
ATOM 1354 C C . LEU A 1 173 ? 4.849 2.772 8.268 1.00 90.12 173 LEU A C 1
ATOM 1356 O O . LEU A 1 173 ? 5.237 1.605 8.185 1.00 90.12 173 LEU A O 1
ATOM 1360 N N . TYR A 1 174 ? 3.619 3.095 8.681 1.00 90.00 174 TYR A N 1
ATOM 1361 C CA . TYR A 1 174 ? 2.610 2.115 9.084 1.00 90.00 174 TYR A CA 1
ATOM 1362 C C . TYR A 1 174 ? 2.259 1.149 7.951 1.00 90.00 174 TYR A C 1
ATOM 1364 O O . TYR A 1 174 ? 2.320 -0.070 8.136 1.00 90.00 174 TYR A O 1
ATOM 1372 N N . VAL A 1 175 ? 1.924 1.671 6.763 1.00 91.12 175 VAL A N 1
ATOM 1373 C CA . VAL A 1 175 ? 1.616 0.846 5.587 1.00 91.12 175 VAL A CA 1
ATOM 1374 C C . VAL A 1 175 ? 2.766 -0.102 5.325 1.00 91.12 175 VAL A C 1
ATOM 1376 O O . VAL A 1 175 ? 2.514 -1.264 5.028 1.00 91.12 175 VAL A O 1
ATOM 1379 N N . GLN A 1 176 ? 4.006 0.366 5.468 1.00 90.00 176 GLN A N 1
ATOM 1380 C CA . GLN A 1 176 ? 5.141 -0.439 5.082 1.00 90.00 176 GLN A CA 1
ATOM 1381 C C . GLN A 1 176 ? 5.433 -1.605 6.016 1.00 90.00 176 GLN A C 1
ATOM 1383 O O . GLN A 1 176 ? 5.595 -2.746 5.573 1.00 90.00 176 GLN A O 1
ATOM 1388 N N . LEU A 1 177 ? 5.490 -1.304 7.310 1.00 91.38 177 LEU A N 1
ATOM 1389 C CA . LEU A 1 177 ? 5.767 -2.295 8.343 1.00 91.38 177 LEU A CA 1
ATOM 1390 C C . LEU A 1 177 ? 4.635 -3.323 8.429 1.00 91.38 177 LEU A C 1
ATOM 1392 O O . LEU A 1 177 ? 4.894 -4.513 8.559 1.00 91.38 177 LEU A O 1
ATOM 1396 N N . SER A 1 178 ? 3.387 -2.889 8.239 1.00 92.69 178 SER A N 1
ATOM 1397 C CA . SER A 1 178 ? 2.215 -3.771 8.280 1.00 92.69 178 SER A CA 1
ATOM 1398 C C . SER A 1 178 ? 2.040 -4.662 7.044 1.00 92.69 178 SER A C 1
ATOM 1400 O O . SER A 1 178 ? 1.038 -5.365 6.948 1.00 92.69 178 SER A O 1
ATOM 1402 N N . ARG A 1 179 ? 2.943 -4.632 6.048 1.00 92.94 179 ARG A N 1
ATOM 1403 C CA . ARG A 1 179 ? 2.881 -5.593 4.924 1.00 92.94 179 ARG A CA 1
ATOM 1404 C C . ARG A 1 179 ? 3.410 -6.967 5.295 1.00 92.94 179 ARG A C 1
ATOM 1406 O O . ARG A 1 179 ? 3.067 -7.915 4.601 1.00 92.94 179 ARG A O 1
ATOM 1413 N N . CYS A 1 180 ? 4.225 -7.068 6.340 1.00 93.88 180 CYS A N 1
ATOM 1414 C CA . CYS A 1 180 ? 4.829 -8.320 6.765 1.00 93.88 180 CYS A CA 1
ATOM 1415 C C . CYS A 1 180 ? 4.227 -8.765 8.104 1.00 93.88 180 CYS A C 1
ATOM 1417 O O . CYS A 1 180 ? 4.188 -7.958 9.033 1.00 93.88 180 CYS A O 1
ATOM 1419 N N . PRO A 1 181 ? 3.744 -10.014 8.227 1.00 92.38 181 PRO A N 1
ATOM 1420 C CA . PRO A 1 181 ? 3.098 -10.486 9.450 1.00 92.38 181 PRO A CA 1
ATOM 1421 C C . PRO A 1 181 ? 4.086 -10.702 10.605 1.00 92.38 181 PRO A C 1
ATOM 1423 O O . PRO A 1 181 ? 3.679 -10.697 11.763 1.00 92.38 181 PRO A O 1
ATOM 1426 N N . THR A 1 182 ? 5.373 -10.895 10.307 1.00 93.69 182 THR A N 1
ATOM 1427 C CA . THR A 1 182 ? 6.425 -11.144 11.299 1.00 93.69 182 THR A CA 1
ATOM 1428 C C . THR A 1 182 ? 7.575 -10.157 11.125 1.00 93.69 182 THR A C 1
ATOM 1430 O O . THR A 1 182 ? 7.869 -9.720 10.012 1.00 93.69 182 THR A O 1
ATOM 1433 N N . LEU A 1 183 ? 8.258 -9.816 12.222 1.00 92.50 183 LEU A N 1
ATOM 1434 C CA . LEU A 1 183 ? 9.463 -8.981 12.158 1.00 92.50 183 LEU A CA 1
ATOM 1435 C C . LEU A 1 183 ? 10.625 -9.710 11.467 1.00 92.50 183 LEU A C 1
ATOM 1437 O O . LEU A 1 183 ? 11.377 -9.071 10.741 1.00 92.50 183 LEU A O 1
ATOM 1441 N N . ASP A 1 184 ? 10.722 -11.035 11.616 1.00 94.19 184 ASP A N 1
ATOM 1442 C CA . ASP A 1 184 ? 11.753 -11.861 10.964 1.00 94.19 184 ASP A CA 1
ATOM 1443 C C . ASP A 1 184 ? 11.641 -11.860 9.431 1.00 94.19 184 ASP A C 1
ATOM 1445 O O . ASP A 1 184 ? 12.628 -12.061 8.723 1.00 94.19 184 ASP A O 1
ATOM 1449 N N . GLY A 1 185 ? 10.441 -11.612 8.898 1.00 91.88 185 GLY A N 1
ATOM 1450 C CA . GLY A 1 185 ? 10.225 -11.431 7.465 1.00 91.88 185 GLY A CA 1
ATOM 1451 C C . GLY A 1 185 ? 10.650 -10.050 6.948 1.00 91.88 185 GLY A C 1
ATOM 1452 O O . GLY A 1 185 ? 10.681 -9.844 5.735 1.00 91.88 185 GLY A O 1
ATOM 1453 N N . ILE A 1 186 ? 10.998 -9.101 7.825 1.00 93.62 186 ILE A N 1
ATOM 1454 C CA . ILE A 1 186 ? 11.379 -7.736 7.449 1.00 93.62 186 ILE A CA 1
ATOM 1455 C C . ILE A 1 186 ? 12.902 -7.600 7.414 1.00 93.62 186 ILE A C 1
ATOM 1457 O O . ILE A 1 186 ? 13.585 -7.644 8.433 1.00 93.62 186 ILE A O 1
ATOM 1461 N N . MET A 1 187 ? 13.430 -7.305 6.231 1.00 94.25 187 MET A N 1
ATOM 1462 C CA . MET A 1 187 ? 14.806 -6.868 6.036 1.00 94.25 187 MET A CA 1
ATOM 1463 C C . MET A 1 187 ? 14.850 -5.352 5.836 1.00 94.25 187 MET A C 1
ATOM 1465 O O . MET A 1 187 ? 14.122 -4.799 5.014 1.00 94.25 187 MET A O 1
ATOM 1469 N N . LEU A 1 188 ? 15.739 -4.661 6.546 1.00 92.06 188 LEU A N 1
ATOM 1470 C CA . LEU A 1 188 ? 15.959 -3.227 6.361 1.00 92.06 188 LEU A CA 1
ATOM 1471 C C . LEU A 1 188 ? 17.163 -2.987 5.450 1.00 92.06 188 LEU A C 1
ATOM 1473 O O . LEU A 1 188 ? 18.266 -3.441 5.739 1.00 92.06 188 LEU A O 1
ATOM 1477 N N . LEU A 1 189 ? 16.957 -2.240 4.364 1.00 89.69 189 LEU A N 1
ATOM 1478 C CA . LEU A 1 189 ? 18.010 -1.897 3.400 1.00 89.69 189 LEU A CA 1
ATOM 1479 C C . LEU A 1 189 ? 19.007 -0.875 3.956 1.00 89.69 189 LEU A C 1
ATOM 1481 O O . LEU A 1 189 ? 20.156 -0.813 3.516 1.00 89.69 189 LEU A O 1
ATOM 1485 N N . SER A 1 190 ? 18.588 -0.080 4.938 1.00 87.69 190 SER A N 1
ATOM 1486 C CA . SER A 1 190 ? 19.455 0.858 5.632 1.00 87.69 190 SER A CA 1
ATOM 1487 C C . SER A 1 190 ? 19.131 0.944 7.120 1.00 87.69 190 SER A C 1
ATOM 1489 O O . SER A 1 190 ? 18.039 0.601 7.575 1.00 87.69 190 SER A O 1
ATOM 1491 N N . LYS A 1 191 ? 20.110 1.412 7.903 1.00 89.25 191 LYS A N 1
ATOM 1492 C CA . LYS A 1 191 ? 19.944 1.605 9.345 1.00 89.25 191 LYS A CA 1
A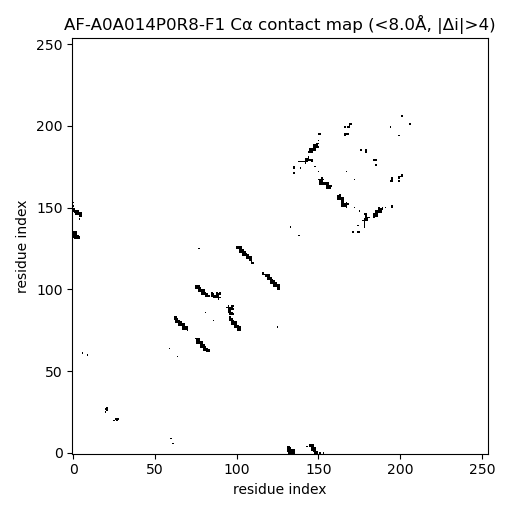TOM 1493 C C . LYS A 1 191 ? 18.825 2.611 9.625 1.00 89.25 191 LYS A C 1
ATOM 1495 O O . LYS A 1 191 ? 18.841 3.726 9.099 1.00 89.25 191 LYS A O 1
ATOM 1500 N N . VAL A 1 192 ? 17.917 2.228 10.521 1.00 88.19 192 VAL A N 1
ATOM 1501 C CA . VAL A 1 192 ? 16.848 3.090 11.037 1.00 88.19 192 VAL A CA 1
ATOM 1502 C C . VAL A 1 192 ? 17.426 4.352 11.673 1.00 88.19 192 VAL A C 1
ATOM 1504 O O . VAL A 1 192 ? 18.357 4.282 12.482 1.00 88.19 192 VAL A O 1
ATOM 1507 N N . ARG A 1 193 ? 16.848 5.516 11.354 1.00 87.88 193 ARG A N 1
ATOM 1508 C CA . ARG A 1 193 ? 17.207 6.785 11.997 1.00 87.88 193 ARG A CA 1
ATOM 1509 C C . ARG A 1 193 ? 16.177 7.108 13.070 1.00 87.88 193 ARG A C 1
ATOM 1511 O O . ARG A 1 193 ? 14.980 6.971 12.850 1.00 87.88 193 ARG A O 1
ATOM 1518 N N . LYS A 1 194 ? 16.641 7.626 14.211 1.00 88.00 194 LYS A N 1
ATOM 1519 C CA . LYS A 1 194 ? 15.768 8.005 15.335 1.00 88.00 194 LYS A CA 1
ATOM 1520 C C . LYS A 1 194 ? 14.615 8.918 14.905 1.00 88.00 194 LYS A C 1
ATOM 1522 O O . LYS A 1 194 ? 13.489 8.661 15.289 1.00 88.00 194 LYS A O 1
ATOM 1527 N N . ARG A 1 195 ? 14.879 9.911 14.050 1.00 84.50 195 ARG A N 1
ATOM 1528 C CA . ARG A 1 195 ? 13.868 10.853 13.528 1.00 84.50 195 ARG A CA 1
ATOM 1529 C C . ARG A 1 195 ? 12.755 10.230 12.680 1.00 84.50 195 ARG A C 1
ATOM 1531 O O . ARG A 1 195 ? 11.740 10.876 12.486 1.00 84.50 195 ARG A O 1
ATOM 1538 N N . ASP A 1 196 ? 12.963 9.032 12.127 1.00 85.06 196 ASP A N 1
ATOM 1539 C CA . ASP A 1 196 ? 11.933 8.360 11.323 1.00 85.06 196 ASP A CA 1
ATOM 1540 C C . ASP A 1 196 ? 10.888 7.665 12.217 1.00 85.06 196 ASP A C 1
ATOM 1542 O O . ASP A 1 196 ? 9.834 7.279 11.728 1.00 85.06 196 ASP A O 1
ATOM 1546 N N . PHE A 1 197 ? 11.166 7.513 13.518 1.00 85.38 197 PHE A N 1
ATOM 1547 C 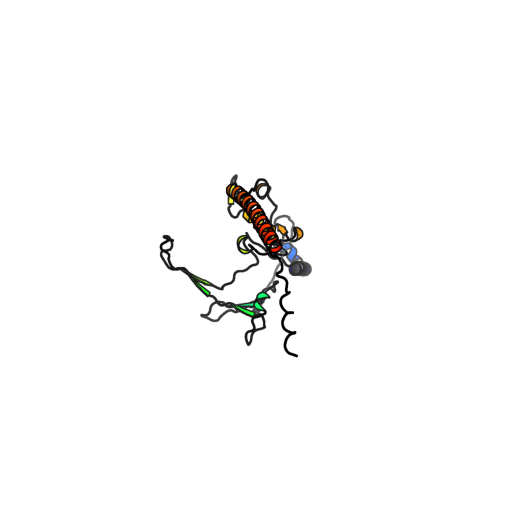CA . PHE A 1 197 ? 10.325 6.778 14.471 1.00 85.38 197 PHE A CA 1
ATOM 1548 C C . PHE A 1 197 ? 9.970 7.612 15.707 1.00 85.38 197 PHE A C 1
ATOM 1550 O O . PHE A 1 197 ? 8.812 7.701 16.097 1.00 85.38 197 PHE A O 1
ATOM 1557 N N . ILE A 1 198 ? 10.965 8.238 16.336 1.00 87.38 198 ILE A N 1
ATOM 1558 C CA . ILE A 1 198 ? 10.790 9.044 17.545 1.00 87.38 198 ILE A CA 1
ATOM 1559 C C . ILE A 1 198 ? 10.207 10.399 17.154 1.00 87.38 198 ILE A C 1
ATOM 1561 O O . ILE A 1 198 ? 10.820 11.137 16.382 1.00 87.38 198 ILE A O 1
ATOM 1565 N N . GLY A 1 199 ? 9.035 10.720 17.704 1.00 83.94 199 GLY A N 1
ATOM 1566 C CA . GLY A 1 199 ? 8.304 11.949 17.386 1.00 83.94 199 GLY A CA 1
ATOM 1567 C C . GLY A 1 199 ? 7.638 11.937 16.007 1.00 83.94 199 GLY A C 1
ATOM 1568 O O . GLY A 1 199 ? 7.084 12.952 15.600 1.00 83.94 199 GLY A O 1
ATOM 1569 N N . ASN A 1 200 ? 7.673 10.806 15.290 1.00 87.38 200 ASN A N 1
ATOM 1570 C CA . ASN A 1 200 ? 6.977 10.650 14.017 1.00 87.38 200 ASN A CA 1
ATOM 1571 C C . ASN A 1 200 ? 5.508 10.295 14.271 1.00 87.38 200 ASN A C 1
ATOM 1573 O O . ASN A 1 200 ? 5.099 9.138 14.185 1.00 87.38 200 ASN A O 1
ATOM 1577 N N . THR A 1 201 ? 4.734 11.296 14.679 1.00 88.06 201 THR A N 1
ATOM 1578 C CA . THR A 1 201 ? 3.337 11.127 15.074 1.00 88.06 201 THR A CA 1
ATOM 1579 C C . THR A 1 201 ? 2.389 11.474 13.940 1.00 88.06 201 THR A C 1
ATOM 1581 O O . THR A 1 201 ? 2.647 12.361 13.126 1.00 88.06 201 THR A O 1
ATOM 1584 N N . THR A 1 202 ? 1.250 10.789 13.929 1.00 88.44 202 THR A N 1
ATOM 1585 C CA . THR A 1 202 ? 0.088 11.138 13.114 1.00 88.44 202 THR A CA 1
ATOM 1586 C C . THR A 1 202 ? -0.250 12.633 13.238 1.00 88.44 202 THR A C 1
ATOM 1588 O O . THR A 1 202 ? -0.232 13.158 14.354 1.00 88.44 202 THR A O 1
ATOM 1591 N N . PRO A 1 203 ? -0.562 13.332 12.126 1.00 89.75 203 PRO A N 1
ATOM 1592 C CA . PRO A 1 203 ? -1.028 14.714 12.176 1.00 89.75 203 PRO A CA 1
ATOM 1593 C C . PRO A 1 203 ? -2.267 14.868 13.063 1.00 89.75 203 PRO A C 1
ATOM 1595 O O . PRO A 1 203 ? -3.163 14.028 13.023 1.00 89.75 203 PRO A O 1
ATOM 1598 N N . GLU A 1 204 ? -2.356 15.976 13.797 1.00 92.50 204 GLU A N 1
ATOM 1599 C CA . GLU A 1 204 ? -3.436 16.250 14.757 1.00 92.50 204 GLU A CA 1
ATOM 1600 C C . GLU A 1 204 ? -4.839 16.093 14.155 1.00 92.50 204 GLU A C 1
ATOM 1602 O O . GLU A 1 204 ? -5.711 15.477 14.759 1.00 92.50 204 GLU A O 1
ATOM 1607 N N . SER A 1 205 ? -5.042 16.556 12.920 1.00 93.62 205 SER A N 1
ATOM 1608 C CA . SER A 1 205 ? -6.320 16.411 12.214 1.00 93.62 205 SER A CA 1
ATOM 1609 C C . SER A 1 205 ? -6.760 14.954 12.047 1.00 93.62 205 SER A C 1
ATOM 1611 O O . SER A 1 205 ? -7.952 14.660 12.104 1.00 93.62 205 SER A O 1
ATOM 1613 N N . MET A 1 206 ? -5.810 14.039 11.851 1.00 93.12 206 MET A N 1
ATOM 1614 C CA . MET A 1 206 ? -6.075 12.610 11.713 1.00 93.12 206 MET A CA 1
ATOM 1615 C C . MET A 1 206 ? -6.303 11.952 13.078 1.00 93.12 206 MET A C 1
ATOM 1617 O O . MET A 1 206 ? -7.130 11.049 13.167 1.00 93.12 206 MET A O 1
ATOM 1621 N N . THR A 1 207 ? -5.649 12.437 14.137 1.00 92.25 207 THR A N 1
ATOM 1622 C CA . THR A 1 207 ? -5.932 12.022 15.521 1.00 92.25 207 THR A CA 1
ATOM 1623 C C . THR A 1 207 ? -7.353 12.412 15.928 1.00 92.25 207 THR A C 1
ATOM 1625 O O . THR A 1 207 ? -8.136 11.537 16.274 1.00 92.25 207 THR A O 1
ATOM 1628 N N . ILE A 1 208 ? -7.736 13.680 15.749 1.00 96.19 208 ILE A N 1
ATOM 1629 C CA . ILE A 1 208 ? -9.095 14.171 16.041 1.00 96.19 208 ILE A CA 1
ATOM 1630 C C . ILE A 1 208 ? -10.146 13.383 15.247 1.00 96.19 208 ILE A C 1
ATOM 1632 O O . ILE A 1 208 ? -11.199 13.024 15.770 1.00 96.19 208 ILE A O 1
ATOM 1636 N N . ALA A 1 209 ? -9.874 13.109 13.968 1.00 95.88 209 ALA A N 1
ATOM 1637 C CA . ALA A 1 209 ? -10.787 12.333 13.135 1.00 95.88 209 ALA A CA 1
ATOM 1638 C C . ALA A 1 209 ? -10.926 10.876 13.606 1.00 95.88 209 ALA A C 1
ATOM 1640 O O . ALA A 1 209 ? -12.028 10.336 13.541 1.00 95.88 209 ALA A O 1
ATOM 1641 N N . LYS A 1 210 ? -9.834 10.252 14.069 1.00 94.88 210 LYS A N 1
ATOM 1642 C CA . LYS A 1 210 ? -9.845 8.904 14.649 1.00 94.88 210 LYS A CA 1
ATOM 1643 C C . LYS A 1 210 ? -10.666 8.874 15.936 1.00 94.88 210 LYS A C 1
ATOM 1645 O O . LYS A 1 210 ? -11.550 8.035 16.040 1.00 94.88 210 LYS A O 1
ATOM 1650 N N . ASP A 1 211 ? -10.424 9.802 16.855 1.00 96.38 211 ASP A N 1
ATOM 1651 C CA . ASP A 1 211 ? -11.118 9.839 18.149 1.00 96.38 211 ASP A CA 1
ATOM 1652 C C . ASP A 1 211 ? -12.626 10.048 17.946 1.00 96.38 211 ASP A C 1
ATOM 1654 O O . ASP A 1 211 ? -13.448 9.296 18.458 1.00 96.38 211 ASP A O 1
ATOM 1658 N N . ARG A 1 212 ? -13.006 10.963 17.043 1.00 97.75 212 ARG A N 1
ATOM 1659 C CA . ARG A 1 212 ? -14.411 11.134 16.646 1.00 97.75 212 ARG A CA 1
ATOM 1660 C C . ARG A 1 212 ? -15.024 9.861 16.050 1.00 97.75 212 ARG A C 1
ATOM 1662 O O . ARG A 1 212 ? -16.221 9.625 16.203 1.00 97.75 212 ARG A O 1
ATOM 1669 N N . LEU A 1 213 ? -14.251 9.084 15.291 1.00 97.62 213 LEU A N 1
ATOM 1670 C CA . LEU A 1 213 ? -14.727 7.831 14.701 1.00 97.62 213 LEU A CA 1
ATOM 1671 C C . LEU A 1 213 ? -14.923 6.750 15.772 1.00 97.62 213 LEU A C 1
ATOM 1673 O O . LEU A 1 213 ? -15.866 5.969 15.666 1.00 97.62 213 LEU A O 1
ATOM 1677 N N . GLU A 1 214 ? -14.065 6.725 16.791 1.00 97.31 214 GLU A N 1
ATOM 1678 C CA . GLU A 1 214 ? -14.190 5.848 17.959 1.00 97.31 214 GLU A CA 1
ATOM 1679 C C . GLU A 1 214 ? -15.467 6.183 18.749 1.00 97.31 214 GLU A C 1
ATOM 1681 O O . GLU A 1 214 ? -16.304 5.296 18.924 1.00 97.31 214 GLU A O 1
ATOM 1686 N N . ASP A 1 215 ? -15.712 7.460 19.066 1.00 97.56 215 ASP A N 1
ATOM 1687 C CA . ASP A 1 215 ? -16.937 7.910 19.754 1.00 97.56 215 ASP A CA 1
ATOM 1688 C C . ASP A 1 215 ? -18.218 7.511 18.994 1.00 97.56 215 ASP A C 1
ATOM 1690 O O . ASP A 1 215 ? -19.208 7.034 19.563 1.00 97.56 215 ASP A O 1
ATOM 1694 N N . LEU A 1 216 ? -18.209 7.695 17.668 1.00 97.69 216 LEU A N 1
ATOM 1695 C CA . LEU A 1 216 ? -19.330 7.312 16.807 1.00 97.69 216 LEU A CA 1
ATOM 1696 C C . LEU A 1 216 ? -19.523 5.794 16.764 1.00 97.69 216 LEU A C 1
ATOM 1698 O O . LEU A 1 216 ? -20.664 5.327 16.727 1.00 97.69 216 LEU A O 1
ATOM 1702 N N . SER A 1 217 ? -18.435 5.022 16.768 1.00 97.25 217 SER A N 1
ATOM 1703 C CA . SER A 1 217 ? -18.488 3.560 16.813 1.00 97.25 217 SER A CA 1
ATOM 1704 C C . SER A 1 217 ? -19.133 3.077 18.110 1.00 97.25 217 SER A C 1
ATOM 1706 O O . SER A 1 217 ? -20.025 2.231 18.068 1.00 97.25 217 SER A O 1
ATOM 1708 N N . GLU A 1 218 ? -18.730 3.630 19.253 1.00 97.25 218 GLU A N 1
ATOM 1709 C CA . GLU A 1 218 ? -19.305 3.288 20.558 1.00 97.25 218 GLU A CA 1
ATOM 1710 C C . GLU A 1 218 ? -20.794 3.630 20.627 1.00 97.25 218 GLU A C 1
ATOM 1712 O O . GLU A 1 218 ? -21.612 2.782 20.990 1.00 97.25 218 GLU A O 1
ATOM 1717 N N . THR A 1 219 ? -21.162 4.835 20.183 1.00 97.12 219 THR A N 1
ATOM 1718 C CA . THR A 1 219 ? -22.564 5.272 20.114 1.00 97.12 219 THR A CA 1
ATOM 1719 C C . THR A 1 219 ? -23.395 4.314 19.256 1.00 97.12 219 THR A C 1
ATOM 1721 O O . THR A 1 219 ? -24.449 3.843 19.683 1.00 97.12 219 THR A O 1
ATOM 1724 N N . THR A 1 220 ? -22.881 3.946 18.077 1.00 97.62 220 THR A N 1
ATOM 1725 C CA . THR A 1 220 ? -23.554 3.017 17.155 1.00 97.62 220 THR A CA 1
ATOM 1726 C C . THR A 1 220 ? -23.760 1.638 17.787 1.00 97.62 220 THR A C 1
ATOM 1728 O O . THR A 1 220 ? -24.823 1.037 17.624 1.00 97.62 220 THR A O 1
ATOM 1731 N N . LEU A 1 221 ? -22.771 1.123 18.527 1.00 97.00 221 LEU A N 1
ATOM 1732 C CA . LEU A 1 221 ? -22.882 -0.166 19.214 1.00 97.00 221 LEU A CA 1
ATOM 1733 C C . LEU A 1 221 ? -23.943 -0.134 20.321 1.00 97.00 221 LEU A C 1
ATOM 1735 O O . LEU A 1 221 ? -24.739 -1.068 20.430 1.00 97.00 221 LEU A O 1
ATOM 1739 N N . VAL A 1 222 ? -23.999 0.941 21.113 1.00 96.75 222 VAL A N 1
ATOM 1740 C CA . VAL A 1 222 ? -25.003 1.111 22.177 1.00 96.75 222 VAL A CA 1
ATOM 1741 C C . VAL A 1 222 ? -26.415 1.194 21.598 1.00 96.75 222 VAL A C 1
ATOM 1743 O O . VAL A 1 222 ? -27.324 0.506 22.078 1.00 96.75 222 VAL A O 1
ATOM 1746 N N . GLU A 1 223 ? -26.612 1.995 20.550 1.00 96.38 223 GLU A N 1
ATOM 1747 C CA . GLU A 1 223 ? -27.902 2.110 19.864 1.00 96.38 223 GLU A CA 1
ATOM 1748 C C . GLU A 1 223 ? -28.345 0.765 19.279 1.00 96.38 223 GLU A C 1
ATOM 1750 O O . GLU A 1 223 ? -29.493 0.352 19.472 1.00 96.38 223 GLU A O 1
ATOM 1755 N N . PHE A 1 224 ? -27.425 0.039 18.634 1.00 96.12 224 PHE A N 1
ATOM 1756 C CA . PHE A 1 224 ? -27.695 -1.284 18.078 1.00 96.12 224 PHE A CA 1
ATOM 1757 C C . PHE A 1 224 ? -28.116 -2.289 19.158 1.00 96.12 224 PHE A C 1
ATOM 1759 O O . PHE A 1 224 ? -29.137 -2.963 19.006 1.00 96.12 224 PHE A O 1
ATOM 1766 N N . HIS A 1 225 ? -27.391 -2.357 20.279 1.00 95.50 225 HIS A N 1
ATOM 1767 C CA . HIS A 1 225 ? -27.743 -3.240 21.393 1.00 95.50 225 HIS A CA 1
ATOM 1768 C C . HIS A 1 225 ? -29.100 -2.887 22.007 1.00 95.50 225 HIS A C 1
ATOM 1770 O O . HIS A 1 225 ? -29.911 -3.776 22.271 1.00 95.50 225 HIS A O 1
ATOM 1776 N N . THR A 1 226 ? -29.383 -1.596 22.183 1.00 94.94 226 THR A N 1
ATOM 1777 C CA . THR A 1 226 ? -30.668 -1.120 22.712 1.00 94.94 226 THR A CA 1
ATOM 1778 C C . THR A 1 226 ? -31.821 -1.507 21.786 1.00 94.94 226 THR A C 1
ATOM 1780 O O . THR A 1 226 ? -32.849 -2.029 22.229 1.00 94.94 226 THR A O 1
ATOM 1783 N N . TRP A 1 227 ? -31.640 -1.312 20.479 1.00 94.75 227 TRP A N 1
ATOM 1784 C CA . TRP A 1 227 ? -32.607 -1.728 19.472 1.00 94.75 227 TRP A CA 1
ATOM 1785 C C . TRP A 1 227 ? -32.828 -3.246 19.483 1.00 94.75 227 TRP A C 1
ATOM 1787 O O . TRP A 1 227 ? -33.979 -3.691 19.458 1.00 94.75 227 TRP A O 1
ATOM 1797 N N . GLN A 1 228 ? -31.759 -4.037 19.596 1.00 93.44 228 GLN A N 1
ATOM 1798 C CA . GLN A 1 228 ? -31.836 -5.496 19.629 1.00 93.44 228 GLN A CA 1
ATOM 1799 C C . GLN A 1 228 ? -32.589 -6.012 20.864 1.00 93.44 228 GLN A C 1
ATOM 1801 O O . GLN A 1 228 ? -33.514 -6.811 20.720 1.00 93.44 228 GLN A O 1
ATOM 1806 N N . LEU A 1 229 ? -32.303 -5.468 22.053 1.00 93.06 229 LEU A N 1
ATOM 1807 C CA . LEU A 1 229 ? -33.064 -5.767 23.272 1.00 93.06 229 LEU A CA 1
ATOM 1808 C C . LEU A 1 229 ? -34.554 -5.431 23.110 1.00 93.06 229 LEU A C 1
ATOM 1810 O O . LEU A 1 229 ? -35.417 -6.197 23.536 1.00 93.06 229 LEU A O 1
ATOM 1814 N N . SER A 1 230 ? -34.876 -4.318 22.440 1.00 90.69 230 SER A N 1
ATOM 1815 C CA . SER A 1 230 ? -36.267 -3.928 22.177 1.00 90.69 230 SER A CA 1
ATOM 1816 C C . SER A 1 230 ? -37.001 -4.883 21.225 1.00 90.69 230 SER A C 1
ATOM 1818 O O . SER A 1 230 ? -38.225 -5.013 21.297 1.00 90.69 230 SER A O 1
ATOM 1820 N N . LEU A 1 231 ? -36.284 -5.524 20.298 1.00 88.50 231 LEU A N 1
ATOM 1821 C CA . LEU A 1 231 ? -36.849 -6.527 19.397 1.00 88.50 231 LEU A CA 1
ATOM 1822 C C . LEU A 1 231 ? -37.085 -7.842 20.123 1.00 88.50 231 LEU A C 1
ATOM 1824 O O . LEU A 1 231 ? -38.140 -8.450 19.951 1.00 88.50 231 LEU A O 1
ATOM 1828 N N . ASP A 1 232 ? -36.127 -8.268 20.938 1.00 88.6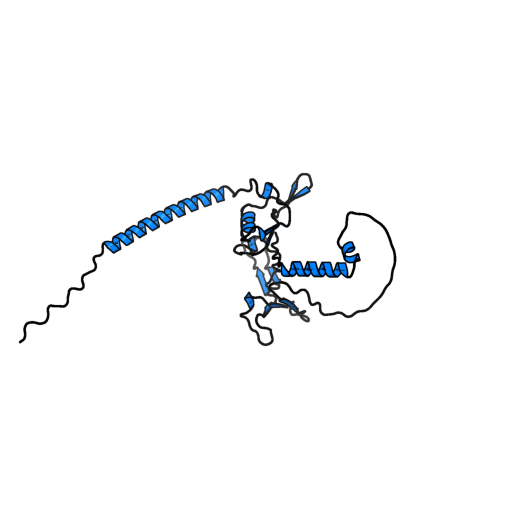9 232 ASP A N 1
ATOM 1829 C CA . ASP A 1 232 ? -36.241 -9.516 21.682 1.00 88.69 232 ASP A CA 1
ATOM 1830 C C . ASP A 1 232 ? -37.341 -9.418 22.748 1.00 88.69 232 ASP A C 1
ATOM 1832 O O . ASP A 1 232 ? -38.170 -10.322 22.852 1.00 88.69 232 ASP A O 1
ATOM 1836 N N . ALA A 1 233 ? -37.476 -8.269 23.420 1.00 82.00 233 ALA A N 1
ATOM 1837 C CA . ALA A 1 233 ? -38.617 -7.984 24.292 1.00 82.00 233 ALA A CA 1
ATOM 1838 C C . ALA A 1 233 ? -39.965 -8.047 23.544 1.00 82.00 233 ALA A C 1
ATOM 1840 O O . ALA A 1 233 ? -40.940 -8.591 24.062 1.00 82.00 233 ALA A O 1
ATOM 1841 N N . ARG A 1 234 ? -40.029 -7.547 22.301 1.00 77.06 234 ARG A N 1
ATOM 1842 C CA . ARG A 1 234 ? -41.239 -7.613 21.461 1.00 77.06 234 ARG A CA 1
ATOM 1843 C C . ARG A 1 234 ? -41.571 -9.024 20.976 1.00 77.06 234 ARG A C 1
ATOM 1845 O O . ARG A 1 234 ? -42.747 -9.342 20.848 1.00 77.06 234 ARG A O 1
ATOM 1852 N N . LYS A 1 235 ? -40.569 -9.872 20.731 1.00 75.25 235 LYS A N 1
ATOM 1853 C CA . LYS A 1 235 ? -40.779 -11.293 20.404 1.00 75.25 235 LYS A CA 1
ATOM 1854 C C . LYS A 1 235 ? -41.311 -12.078 21.600 1.00 75.25 235 LYS A C 1
ATOM 1856 O O . LYS A 1 235 ? -42.181 -12.917 21.415 1.00 75.25 235 LYS A O 1
ATOM 1861 N N . ILE A 1 236 ? -40.818 -11.790 22.806 1.00 68.06 236 ILE A N 1
ATOM 1862 C CA . ILE A 1 236 ? -41.299 -12.419 24.048 1.00 68.06 236 ILE A CA 1
ATOM 1863 C C . ILE A 1 236 ? -42.741 -11.983 24.363 1.00 68.06 236 ILE A C 1
ATOM 1865 O O . ILE A 1 236 ? -43.518 -12.765 24.899 1.00 68.06 236 ILE A O 1
ATOM 1869 N N . ALA A 1 237 ? -43.117 -10.752 24.005 1.00 62.00 237 ALA A N 1
ATOM 1870 C CA . ALA A 1 237 ? -44.449 -10.202 24.259 1.00 62.00 237 ALA A CA 1
ATOM 1871 C C . ALA A 1 237 ? -45.543 -10.650 23.264 1.00 62.00 237 ALA A C 1
ATOM 1873 O O . ALA A 1 237 ? -46.704 -10.288 23.459 1.00 62.00 237 ALA A O 1
ATOM 1874 N N . LEU A 1 238 ? -45.218 -11.415 22.212 1.00 49.72 238 LEU A N 1
ATOM 1875 C CA . LEU A 1 238 ? -46.226 -12.014 21.332 1.00 49.72 238 LEU A CA 1
ATOM 1876 C C . LEU A 1 238 ? -46.611 -13.401 21.882 1.00 49.72 238 LEU A C 1
ATOM 1878 O O . LEU A 1 238 ? -45.775 -14.305 21.845 1.00 49.72 238 LEU A O 1
ATOM 1882 N N . PRO A 1 239 ? -47.843 -13.615 22.383 1.00 52.53 239 PRO A N 1
ATOM 1883 C CA . PRO A 1 239 ? -48.261 -14.944 22.795 1.00 52.53 239 PRO A CA 1
ATOM 1884 C C . PRO A 1 239 ? -48.371 -15.839 21.559 1.00 52.53 239 PRO A C 1
ATOM 1886 O O . PRO A 1 239 ? -48.980 -15.467 20.552 1.00 52.53 239 PRO A O 1
ATOM 1889 N N . THR A 1 240 ? -47.784 -17.030 21.649 1.00 54.62 240 THR A N 1
ATOM 1890 C CA . THR A 1 240 ? -48.072 -18.170 20.781 1.00 54.62 240 THR A CA 1
ATOM 1891 C C . THR A 1 240 ? -49.591 -18.327 20.739 1.00 54.62 240 THR A C 1
ATOM 1893 O O . THR A 1 240 ? -50.192 -18.673 21.751 1.00 54.62 240 THR A O 1
ATOM 1896 N N . GLN A 1 241 ? -50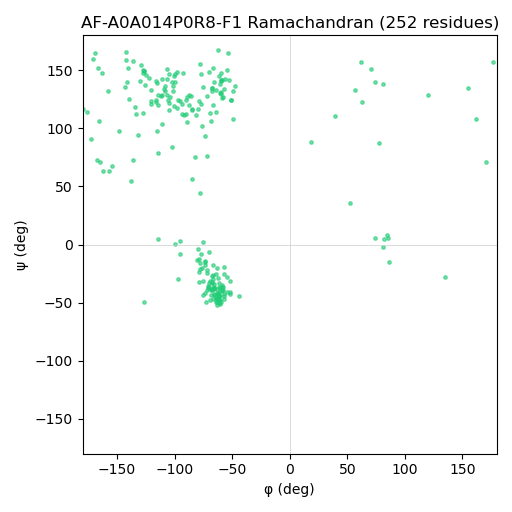.242 -17.998 19.618 1.00 49.59 241 GLN A N 1
ATOM 1897 C CA . GLN A 1 241 ? -51.660 -18.311 19.480 1.00 49.59 241 GLN A CA 1
ATOM 1898 C C . GLN A 1 241 ? -51.800 -19.831 19.489 1.00 49.59 241 GLN A C 1
ATOM 1900 O O . GLN A 1 241 ? -51.290 -20.520 18.604 1.00 49.59 241 GLN A O 1
ATOM 1905 N N . ASP A 1 242 ? -52.456 -20.320 20.537 1.00 44.53 242 ASP A N 1
ATOM 1906 C CA . ASP A 1 242 ? -52.800 -21.712 20.749 1.00 44.53 242 ASP A CA 1
ATOM 1907 C C . ASP A 1 242 ? -53.496 -22.302 19.521 1.00 44.53 242 ASP A C 1
ATOM 1909 O O . ASP A 1 242 ? -54.553 -21.850 19.074 1.00 44.53 242 ASP A O 1
ATOM 1913 N N . SER A 1 243 ? -52.925 -23.388 19.011 1.00 45.69 243 SER A N 1
ATOM 1914 C CA . SER A 1 243 ? -53.609 -24.329 18.137 1.00 45.69 243 SER A CA 1
ATOM 1915 C C . SER A 1 243 ? -54.630 -25.127 18.960 1.00 45.69 243 SER A C 1
ATOM 1917 O O . SER A 1 243 ? -54.390 -26.279 19.319 1.00 45.69 243 SER A O 1
ATOM 1919 N N . SER A 1 244 ? -55.768 -24.523 19.293 1.00 48.69 244 SER A N 1
ATOM 1920 C CA . SER A 1 244 ? -56.892 -25.207 19.948 1.00 48.69 244 SER A CA 1
ATOM 1921 C C . SER A 1 244 ? -58.237 -24.791 19.343 1.00 48.69 244 SER A C 1
ATOM 1923 O O . SER A 1 244 ? -59.175 -24.402 20.025 1.00 48.69 244 SER A O 1
ATOM 1925 N N . ALA A 1 245 ? -58.361 -24.929 18.022 1.00 47.50 245 ALA A N 1
ATOM 1926 C CA . ALA A 1 245 ? -59.649 -24.846 17.334 1.00 47.50 245 ALA A CA 1
ATOM 1927 C C . ALA A 1 245 ? -59.783 -25.954 16.277 1.00 47.50 245 ALA A C 1
ATOM 1929 O O . ALA A 1 245 ? -59.688 -25.708 15.081 1.00 47.50 245 ALA A O 1
ATOM 1930 N N . SER A 1 246 ? -59.975 -27.203 16.716 1.00 46.56 246 SER A N 1
ATOM 1931 C CA . SER A 1 246 ? -60.650 -28.244 15.914 1.00 46.56 246 SER A CA 1
ATOM 1932 C C . SER A 1 246 ? -61.066 -29.442 16.779 1.00 46.56 246 SER A C 1
ATOM 1934 O O . SER A 1 246 ? -60.500 -30.527 16.705 1.00 46.56 246 SER A O 1
ATOM 1936 N N . LYS A 1 247 ? -62.080 -29.259 17.632 1.00 48.12 247 LYS A N 1
ATOM 1937 C CA . LYS A 1 247 ? -62.847 -30.384 18.199 1.00 48.12 247 LYS A CA 1
ATOM 1938 C C . LYS A 1 247 ? -64.237 -29.931 18.655 1.00 48.12 247 LYS A C 1
ATOM 1940 O O . LYS A 1 247 ? -64.565 -29.956 19.830 1.00 48.12 247 LYS A O 1
ATOM 1945 N N . ALA A 1 248 ? -65.043 -29.472 17.703 1.00 46.78 248 ALA A N 1
ATOM 1946 C CA . ALA A 1 248 ? -66.479 -29.271 17.897 1.00 46.78 248 ALA A CA 1
ATOM 1947 C C . ALA A 1 248 ? -67.199 -29.373 16.543 1.00 46.78 248 ALA A C 1
ATOM 1949 O O . ALA A 1 248 ? -67.657 -28.379 15.994 1.00 46.78 248 ALA A O 1
ATOM 1950 N N . ALA A 1 249 ? -67.217 -30.575 15.965 1.00 47.09 249 ALA A N 1
ATOM 1951 C CA . ALA A 1 249 ? -68.097 -30.933 14.850 1.00 47.09 249 ALA A CA 1
ATOM 1952 C C . ALA A 1 249 ? -68.187 -32.465 14.737 1.00 47.09 249 ALA A C 1
ATOM 1954 O O . ALA A 1 249 ? -67.704 -33.050 13.775 1.00 47.09 249 ALA A O 1
ATOM 1955 N N . SER A 1 250 ? -68.722 -33.132 15.762 1.00 50.06 250 SER A N 1
ATOM 1956 C CA . SER A 1 250 ? -69.199 -34.519 15.652 1.00 50.06 250 SER A CA 1
ATOM 1957 C C . SER A 1 250 ? -70.031 -34.879 16.881 1.00 50.06 250 SER A C 1
ATOM 1959 O O . SER A 1 250 ? -69.552 -35.606 17.738 1.00 50.06 250 SER A O 1
ATOM 1961 N N . GLU A 1 251 ? -71.245 -34.342 16.985 1.00 50.47 251 GLU A N 1
ATOM 1962 C CA . GLU A 1 251 ? -72.359 -34.971 17.715 1.00 50.47 251 GLU A CA 1
ATOM 1963 C C . GLU A 1 251 ? -73.633 -34.156 17.457 1.00 50.47 251 GLU A C 1
ATOM 1965 O O . GLU A 1 251 ? -73.869 -33.144 18.105 1.00 50.47 251 GLU A O 1
ATOM 1970 N N . MET A 1 252 ? -74.378 -34.541 16.412 1.00 44.06 252 MET A N 1
ATOM 1971 C CA . MET A 1 252 ? -75.847 -34.453 16.283 1.00 44.06 252 MET A CA 1
ATOM 1972 C C . MET A 1 252 ? -76.271 -34.789 14.838 1.00 44.06 252 MET A C 1
ATOM 1974 O O . MET A 1 252 ? -76.682 -33.936 14.056 1.00 44.06 252 MET A O 1
ATOM 1978 N N . CYS A 1 253 ? -76.138 -36.065 14.479 1.00 44.31 253 CYS A N 1
ATOM 1979 C CA . CYS A 1 253 ? -77.018 -36.778 13.547 1.00 44.31 253 CYS A CA 1
ATOM 1980 C C . CYS A 1 253 ? -76.721 -38.272 13.706 1.00 44.31 253 CYS A C 1
ATOM 1982 O O . CYS A 1 253 ? -75.655 -38.732 13.298 1.00 44.31 253 CYS A O 1
ATOM 1984 N N . GLY A 1 254 ? -77.649 -38.984 14.344 1.00 37.91 254 GLY A N 1
ATOM 1985 C CA . GLY A 1 254 ? -77.562 -40.398 14.703 1.00 37.91 254 GLY A CA 1
ATOM 1986 C C . GLY A 1 254 ? -78.365 -40.666 15.958 1.00 37.91 254 GLY A C 1
ATOM 1987 O O . GLY A 1 254 ? -77.760 -40.548 17.041 1.00 37.91 254 GLY A O 1
#

Solvent-accessible surface area (backbone atoms only — not comparable to full-atom values): 16092 Å² total; per-residue (Å²): 105,51,33,31,70,70,61,70,70,56,50,56,48,50,52,49,49,52,49,53,43,32,78,73,36,72,62,51,52,60,77,72,61,60,94,81,72,90,84,84,89,80,86,89,81,90,79,92,86,88,89,78,89,73,84,83,84,67,76,92,55,91,74,44,55,69,49,82,47,86,52,76,92,85,55,73,67,35,38,42,42,32,36,78,91,34,50,89,39,72,46,94,98,52,66,73,10,44,45,79,47,56,59,44,77,50,74,48,72,56,44,92,91,40,81,88,42,85,57,69,46,74,51,76,42,58,91,70,74,82,70,62,49,32,39,59,80,76,48,61,96,45,82,38,77,36,37,34,42,56,85,55,23,95,52,68,45,74,55,97,87,40,83,39,61,39,59,34,54,45,65,59,49,50,57,50,61,68,23,31,91,45,72,89,27,53,42,69,77,57,85,86,54,63,66,46,59,58,87,46,62,73,56,66,72,57,49,56,52,49,53,53,49,50,56,49,49,53,53,51,51,53,53,49,52,54,52,49,54,55,48,54,54,52,59,70,69,51,75,80,81,76,93,78,86,87,88,87,86,86,86,90,88,134

Secondary structure (DSSP, 8-state):
--BBP--HHHHHHHHHHHHHHHHH-THHHHHH--SS-------------------------TTEEEEEE---TTSPPEEEEEEGGGTT---TTS-TTEEEE--EEEEE---TT-TT--S-EEEEE-S----SSB-GGGGTT---SSEEE--S-SSEEEETTEEEEPPPPHHHHHHHHTTSSSSTTEEESSPPPGGGTTT-PPPHHHHHHHHHHHHHHHHHHHHHHHHHHHHHHHHHTS-------------S--

Mean predicted aligned error: 18.39 Å

Organism: NCBI:txid568076

Sequence (254 aa):
MAYIDWDTAEDRRVEAEVKWRIDRDPKEASRRGTRQLHTVSACKRLGQSENVRPAKTVSRRPGADFILAPGRRSSGSRIILKADSTKAFNFVGMPPGTILLTPLRVRINCQRKRLWQQTDCSRKGLPCTAAFACTDYKVQGRTLERVALELRGTRTTNFNGEAVPLACDPCSLYVQLSRCPTLDGIMLLSKVRKRDFIGNTTPESMTIAKDRLEDLSETTLVEFHTWQLSLDARKIALPTQDSSASKAASEMCG

pLDDT: mean 70.38, std 22.79, range [22.83, 97.75]

Nearest PDB structures (foldseek):
  8ond-assembly2_B  TM=2.708E-01  e=7.694E+00  Bdellovibrio bacteriovorus HD100
  8ond-assembly1_A  TM=1.531E-01  e=3.562E+00  Bdellovibrio bacteriovorus HD100